Protein AF-A0A061NEP2-F1 (afdb_monomer_lite)

Foldseek 3Di:
DPPVVVVVVVVVVVVVVVVVVVVVVLVVLLVVLVVVLVVLLVVLVVVCVVDVVNVVVVPDSNVSSVVVLCCQFQNNQQVVCCVVVVDSPDNGGPDDPSSVVSVVCVCVVVVVVVVVCVPVVDDDDDVVVCCVVCVVVVVVVVVVVVVCLVVVLVCCVPPVCVVPVDDPVVVVVSVVVVVVVVVVVVPPPPPPDD

Structure (mmCIF, N/CA/C/O backbone):
data_AF-A0A061NEP2-F1
#
_entry.id   AF-A0A061NEP2-F1
#
loop_
_atom_site.group_PDB
_atom_site.id
_atom_site.type_symbol
_atom_site.label_atom_id
_atom_site.label_alt_id
_atom_site.label_comp_id
_atom_site.label_asym_id
_atom_site.label_entity_id
_atom_site.label_seq_id
_atom_site.pdbx_PDB_ins_code
_atom_site.Cartn_x
_atom_site.Cartn_y
_atom_site.Cartn_z
_atom_site.occupancy
_atom_site.B_iso_or_equiv
_atom_site.auth_seq_id
_atom_site.auth_comp_id
_atom_site.auth_asym_id
_atom_site.auth_atom_id
_atom_site.pdbx_PDB_model_num
ATOM 1 N N . MET A 1 1 ? 44.575 34.451 -16.228 1.00 57.12 1 MET A N 1
ATOM 2 C CA . MET A 1 1 ? 43.208 34.580 -15.673 1.00 57.12 1 MET A CA 1
ATOM 3 C C . MET A 1 1 ? 42.067 34.258 -16.657 1.00 57.12 1 MET A C 1
ATOM 5 O O . MET A 1 1 ? 40.918 34.448 -16.288 1.00 57.12 1 MET A O 1
ATOM 9 N N . GLY A 1 2 ? 42.338 33.773 -17.886 1.00 61.75 2 GLY A N 1
ATOM 10 C CA . GLY A 1 2 ? 41.289 33.462 -18.882 1.00 61.75 2 GLY A CA 1
ATOM 11 C C . GLY A 1 2 ? 41.005 31.971 -19.114 1.00 61.75 2 GLY A C 1
ATOM 12 O O . GLY A 1 2 ? 39.898 31.628 -19.501 1.00 61.75 2 GLY A O 1
ATOM 13 N N . LYS A 1 3 ? 41.963 31.073 -18.841 1.00 60.97 3 LYS A N 1
ATOM 14 C CA . LYS A 1 3 ? 41.792 29.630 -19.099 1.00 60.97 3 LYS A CA 1
ATOM 15 C C . LYS A 1 3 ? 40.848 28.942 -18.100 1.00 60.97 3 LYS A C 1
ATOM 17 O O . LYS A 1 3 ? 40.057 28.110 -18.513 1.00 60.97 3 LYS A O 1
ATOM 22 N N . GLU A 1 4 ? 40.856 29.353 -16.830 1.00 67.31 4 GLU A N 1
ATOM 23 C CA . GLU A 1 4 ? 39.932 28.825 -15.808 1.00 67.31 4 GLU A CA 1
ATOM 24 C C . GLU A 1 4 ? 38.479 29.257 -16.028 1.00 67.31 4 GLU A C 1
ATOM 26 O O . GLU A 1 4 ? 37.574 28.469 -15.796 1.00 67.31 4 GLU A O 1
ATOM 31 N N . LYS A 1 5 ? 38.239 30.481 -16.523 1.00 61.16 5 LYS A N 1
ATOM 32 C CA . LYS A 1 5 ? 36.874 30.951 -16.817 1.00 61.16 5 LYS A CA 1
ATOM 33 C C . LYS A 1 5 ? 36.252 30.215 -18.003 1.00 61.16 5 LYS A C 1
ATOM 35 O O . LYS A 1 5 ? 35.067 29.918 -17.968 1.00 61.16 5 LYS A O 1
ATOM 40 N N . VAL A 1 6 ? 37.051 29.908 -19.027 1.00 69.06 6 VAL A N 1
ATOM 41 C CA . VAL A 1 6 ? 36.600 29.108 -20.177 1.00 69.06 6 VAL A CA 1
ATOM 42 C C . VAL A 1 6 ? 36.376 27.656 -19.761 1.00 69.06 6 VAL A C 1
ATOM 44 O O . VAL A 1 6 ? 35.358 27.086 -20.119 1.00 69.06 6 VAL A O 1
ATOM 47 N N . PHE A 1 7 ? 37.266 27.080 -18.949 1.00 69.88 7 PHE A N 1
ATOM 48 C CA . PHE A 1 7 ? 37.089 25.728 -18.417 1.00 69.88 7 PHE A CA 1
ATOM 49 C C . PHE A 1 7 ? 35.839 25.612 -17.534 1.00 69.88 7 PHE A C 1
ATOM 51 O O . PHE A 1 7 ? 35.050 24.700 -17.721 1.00 69.88 7 PHE A O 1
ATOM 58 N N . MET A 1 8 ? 35.600 26.573 -16.637 1.00 64.88 8 MET A N 1
ATOM 59 C CA . MET A 1 8 ? 34.400 26.600 -15.795 1.00 64.88 8 MET A CA 1
ATOM 60 C C . MET A 1 8 ? 33.116 26.776 -16.622 1.00 64.88 8 MET A C 1
ATOM 62 O O . MET A 1 8 ? 32.120 26.135 -16.325 1.00 64.88 8 MET A O 1
ATOM 66 N N . PHE A 1 9 ? 33.141 27.590 -17.684 1.00 67.50 9 PHE A N 1
ATOM 67 C CA . PHE A 1 9 ? 31.991 27.760 -18.579 1.00 67.50 9 PHE A CA 1
ATOM 68 C C . PHE A 1 9 ? 31.700 26.502 -19.412 1.00 67.50 9 PHE A C 1
ATOM 70 O O . PHE A 1 9 ? 30.541 26.138 -19.571 1.00 67.50 9 PHE A O 1
ATOM 77 N N . VAL A 1 10 ? 32.738 25.812 -19.899 1.00 69.50 10 VAL A N 1
ATOM 78 C CA . VAL A 1 10 ? 32.597 24.536 -20.622 1.00 69.50 10 VAL A CA 1
ATOM 79 C C . VAL A 1 10 ? 32.100 23.433 -19.685 1.00 69.50 10 VAL A C 1
ATOM 81 O O . VAL A 1 10 ? 31.157 22.739 -20.036 1.00 69.50 10 VAL A O 1
ATOM 84 N N . VAL A 1 11 ? 32.642 23.336 -18.466 1.00 69.12 11 VAL A N 1
ATOM 85 C CA . VAL A 1 11 ? 32.181 22.366 -17.458 1.00 69.12 11 VAL A CA 1
ATOM 86 C C . VAL A 1 11 ? 30.740 22.648 -17.030 1.00 69.12 11 VAL A C 1
ATOM 88 O O . VAL A 1 11 ? 29.967 21.711 -16.899 1.00 69.12 11 VAL A O 1
ATOM 91 N N . SER A 1 12 ? 30.331 23.910 -16.856 1.00 61.75 12 SER A N 1
ATOM 92 C CA . SER A 1 12 ? 28.924 24.237 -16.572 1.00 61.75 12 SER A CA 1
ATOM 93 C C . SER A 1 12 ? 27.981 23.910 -17.734 1.00 61.75 12 SER A C 1
ATOM 95 O O . SER A 1 12 ? 26.826 23.591 -17.482 1.00 61.75 12 SER A O 1
ATOM 97 N N . HIS A 1 13 ? 28.449 23.973 -18.984 1.00 63.91 13 HIS A N 1
ATOM 98 C CA . HIS A 1 13 ? 27.642 23.616 -20.154 1.00 63.91 13 HIS A CA 1
ATOM 99 C C . HIS A 1 13 ? 27.531 22.095 -20.337 1.00 63.91 13 HIS A C 1
ATOM 101 O O . HIS A 1 13 ? 26.437 21.597 -20.572 1.00 63.91 13 HIS A O 1
ATOM 107 N N . GLU A 1 14 ? 28.628 21.348 -20.165 1.00 62.50 14 GLU A N 1
ATOM 108 C CA . GLU A 1 14 ? 28.605 19.876 -20.189 1.00 62.50 14 GLU A CA 1
ATOM 109 C C . GLU A 1 14 ? 27.816 19.298 -19.002 1.00 62.50 14 GLU A C 1
ATOM 111 O O . GLU A 1 14 ? 27.062 18.347 -19.185 1.00 62.50 14 GLU A O 1
ATOM 116 N N . CYS A 1 15 ? 27.919 19.903 -17.809 1.00 56.72 15 CYS A N 1
ATOM 117 C CA . CYS A 1 15 ? 27.121 19.526 -16.634 1.00 56.72 15 CYS A CA 1
ATOM 118 C C . CYS A 1 15 ? 25.622 19.789 -16.859 1.00 56.72 15 CYS A C 1
ATOM 120 O O . CYS A 1 15 ? 24.792 18.993 -16.434 1.00 56.72 15 CYS A O 1
ATOM 122 N N . GLY A 1 16 ? 25.274 20.879 -17.557 1.00 62.09 16 GLY A N 1
ATOM 123 C CA . GLY A 1 16 ? 23.890 21.197 -17.917 1.00 62.09 16 GLY A CA 1
ATOM 124 C C . GLY A 1 16 ? 23.294 20.224 -18.938 1.00 62.09 16 GLY A C 1
ATOM 125 O O . GLY A 1 16 ? 22.171 19.772 -18.753 1.00 62.09 16 GLY A O 1
ATOM 126 N N . GLU A 1 17 ? 24.046 19.837 -19.973 1.00 67.00 17 GLU A N 1
ATOM 127 C CA . GLU A 1 17 ? 23.580 18.857 -20.969 1.00 67.00 17 GLU A CA 1
ATOM 128 C C . GLU A 1 17 ? 23.451 17.437 -20.389 1.00 67.00 17 GLU A C 1
ATOM 130 O O . GLU A 1 17 ? 22.513 16.720 -20.743 1.00 67.00 17 GLU A O 1
ATOM 135 N N . SER A 1 18 ? 24.343 17.027 -19.474 1.00 64.94 18 SER A N 1
ATOM 136 C CA . SER A 1 18 ? 24.215 15.735 -18.783 1.00 64.94 18 SER A CA 1
ATOM 137 C C . SER A 1 18 ? 23.017 15.697 -17.835 1.00 64.94 18 SER A C 1
ATOM 139 O O . SER A 1 18 ? 22.313 14.692 -17.787 1.00 64.94 18 SER A O 1
ATOM 141 N N . GLU A 1 19 ? 22.762 16.798 -17.123 1.00 69.69 19 GLU A N 1
ATOM 142 C CA . GLU A 1 19 ? 21.604 16.928 -16.239 1.00 69.69 19 GLU A CA 1
ATOM 143 C C . GLU A 1 19 ? 20.293 16.949 -17.042 1.00 69.69 19 GLU A C 1
ATOM 145 O O . GLU A 1 19 ? 19.370 16.203 -16.727 1.00 69.69 19 GLU A O 1
ATOM 150 N N . GLU A 1 20 ? 20.203 17.735 -18.122 1.00 73.25 20 GLU A N 1
ATOM 151 C CA . GLU A 1 20 ? 19.014 17.780 -18.987 1.00 73.25 20 GLU A CA 1
ATOM 152 C C . GLU A 1 20 ? 18.674 16.410 -19.597 1.00 73.25 20 GLU A C 1
ATOM 154 O O . GLU A 1 20 ? 17.498 16.047 -19.661 1.00 73.25 20 GLU A O 1
ATOM 159 N N . GLY A 1 21 ? 19.680 15.624 -19.995 1.00 75.00 21 GLY A N 1
ATOM 160 C CA . GLY A 1 21 ? 19.482 14.258 -20.485 1.00 75.00 21 GLY A CA 1
ATOM 161 C C . GLY A 1 21 ? 18.901 13.316 -19.426 1.00 75.00 21 GLY A C 1
ATOM 162 O O . GLY A 1 21 ? 17.938 12.600 -19.702 1.00 75.00 21 GLY A O 1
ATOM 163 N N . GLU A 1 22 ? 19.433 13.366 -18.203 1.00 78.75 22 GLU A N 1
ATOM 164 C CA . GLU A 1 22 ? 18.969 12.553 -17.071 1.00 78.75 22 GLU A CA 1
ATOM 165 C C . GLU A 1 22 ? 17.534 12.923 -16.651 1.00 78.75 22 GLU A C 1
ATOM 167 O O . GLU A 1 22 ? 16.697 12.045 -16.420 1.00 78.75 22 GLU A O 1
ATOM 172 N N . TYR A 1 23 ? 17.196 14.218 -16.637 1.00 81.50 23 TYR A N 1
ATOM 173 C CA . TYR A 1 23 ? 15.833 14.674 -16.347 1.00 81.50 23 TYR A CA 1
ATOM 174 C C . TYR A 1 23 ? 14.822 14.209 -17.399 1.00 81.50 23 TYR A C 1
ATOM 176 O O . TYR A 1 23 ? 13.705 13.829 -17.044 1.00 81.50 23 TYR A O 1
ATOM 184 N N . MET A 1 24 ? 15.183 14.232 -18.685 1.00 85.06 24 MET A N 1
ATOM 185 C CA . MET A 1 24 ? 14.290 13.780 -19.754 1.00 85.06 24 MET A CA 1
ATOM 186 C C . MET A 1 24 ? 14.007 12.277 -19.658 1.00 85.06 24 MET A C 1
ATOM 188 O O . MET A 1 24 ? 12.845 11.878 -19.757 1.00 85.06 24 MET A O 1
ATOM 192 N N . GLU A 1 25 ? 15.024 11.459 -19.375 1.00 86.88 25 GLU A N 1
ATOM 193 C CA . GLU A 1 25 ? 14.853 10.019 -19.143 1.00 86.88 25 GLU A CA 1
ATOM 194 C C . GLU A 1 25 ? 13.957 9.748 -17.922 1.00 86.88 25 GLU A C 1
ATOM 196 O O . GLU A 1 25 ? 13.008 8.961 -17.996 1.00 86.88 25 GLU A O 1
ATOM 201 N N . ALA A 1 26 ? 14.175 10.466 -16.816 1.00 88.31 26 ALA A N 1
ATOM 202 C CA . ALA A 1 26 ? 13.346 10.343 -15.619 1.00 88.31 26 ALA A CA 1
ATOM 203 C C . ALA A 1 26 ? 11.872 10.698 -15.889 1.00 88.31 26 ALA A C 1
ATOM 205 O O . ALA A 1 26 ? 10.965 9.989 -15.444 1.00 88.31 26 ALA A O 1
ATOM 206 N N . VAL A 1 27 ? 11.604 11.764 -16.651 1.00 92.19 27 VAL A N 1
ATOM 207 C CA . VAL A 1 27 ? 10.235 12.165 -17.020 1.00 92.19 27 VAL A CA 1
ATOM 208 C C . VAL A 1 27 ? 9.552 11.094 -17.873 1.00 92.19 27 VAL A C 1
ATOM 210 O O . VAL A 1 27 ? 8.373 10.798 -17.648 1.00 92.19 27 VAL A O 1
ATOM 213 N N . GLU A 1 28 ? 10.269 10.480 -18.815 1.00 93.94 28 GLU A N 1
ATOM 214 C CA . GLU A 1 28 ? 9.749 9.375 -19.627 1.00 93.94 28 GLU A CA 1
ATOM 215 C C . GLU A 1 28 ? 9.397 8.156 -18.767 1.00 93.94 28 GLU A C 1
ATOM 217 O O . GLU A 1 28 ? 8.292 7.614 -18.891 1.00 93.94 28 GLU A O 1
ATOM 222 N N . ILE A 1 29 ? 10.283 7.767 -17.844 1.00 94.25 29 ILE A N 1
ATOM 223 C CA . ILE A 1 29 ? 10.059 6.654 -16.911 1.00 94.25 29 ILE A CA 1
ATOM 224 C C . ILE A 1 29 ? 8.840 6.927 -16.029 1.00 94.25 29 ILE A C 1
ATOM 226 O O . ILE A 1 29 ? 7.967 6.064 -15.907 1.00 94.25 29 ILE A O 1
ATOM 230 N N . VAL A 1 30 ? 8.732 8.124 -15.446 1.00 95.12 30 VAL A N 1
ATOM 231 C CA . VAL A 1 30 ? 7.591 8.512 -14.601 1.00 95.12 30 VAL A CA 1
ATOM 232 C C . VAL A 1 30 ? 6.292 8.475 -15.403 1.00 95.12 30 VAL A C 1
ATOM 234 O O . VAL A 1 30 ? 5.298 7.896 -14.953 1.00 95.12 30 VAL A O 1
ATOM 237 N N . GLY A 1 31 ? 6.288 9.046 -16.610 1.00 94.44 31 GLY A N 1
ATOM 238 C CA . GLY A 1 31 ? 5.134 9.025 -17.504 1.00 94.44 31 GLY A CA 1
ATOM 239 C C . GLY A 1 31 ? 4.695 7.598 -17.830 1.00 94.44 31 GLY A C 1
ATOM 240 O O . GLY A 1 31 ? 3.515 7.258 -17.698 1.00 94.44 31 GLY A O 1
ATOM 241 N N . PHE A 1 32 ? 5.645 6.732 -18.180 1.00 95.38 32 PHE A N 1
ATOM 242 C CA . PHE A 1 32 ? 5.380 5.327 -18.466 1.00 95.38 32 PHE A CA 1
ATOM 243 C C . PHE A 1 32 ? 4.857 4.572 -17.235 1.00 95.38 32 PHE A C 1
ATOM 245 O O . PHE A 1 32 ? 3.835 3.884 -17.317 1.00 95.38 32 PHE A O 1
ATOM 252 N N . ALA A 1 33 ? 5.479 4.755 -16.068 1.00 95.31 33 ALA A N 1
ATOM 253 C CA . ALA A 1 33 ? 5.063 4.143 -14.809 1.00 95.31 33 ALA A CA 1
ATOM 254 C C . ALA A 1 33 ? 3.616 4.515 -14.434 1.00 95.31 33 ALA A C 1
ATOM 256 O O . ALA A 1 33 ? 2.846 3.652 -13.994 1.00 95.31 33 ALA A O 1
ATOM 257 N N . LEU A 1 34 ? 3.215 5.774 -14.652 1.00 95.31 34 LEU A N 1
ATOM 258 C CA . LEU A 1 34 ? 1.850 6.258 -14.417 1.00 95.31 34 LEU A CA 1
ATOM 259 C C . LEU A 1 34 ? 0.831 5.671 -15.402 1.00 95.31 34 LEU A C 1
ATOM 261 O O . LEU A 1 34 ? -0.298 5.343 -15.017 1.00 95.31 34 LEU A O 1
ATOM 265 N N . VAL A 1 35 ? 1.207 5.497 -16.668 1.00 95.88 35 VAL A N 1
ATOM 266 C CA . VAL A 1 35 ? 0.352 4.831 -17.661 1.00 95.88 35 VAL A CA 1
ATOM 267 C C . VAL A 1 35 ? 0.132 3.371 -17.274 1.00 95.88 35 VAL A C 1
ATOM 269 O O . VAL A 1 35 ? -1.008 2.900 -17.264 1.00 95.88 35 VAL A O 1
ATOM 272 N N . VAL A 1 36 ? 1.191 2.660 -16.885 1.00 94.75 36 VAL A N 1
ATOM 273 C CA . VAL A 1 36 ? 1.091 1.242 -16.524 1.00 94.75 36 VAL A CA 1
ATOM 274 C C . VAL A 1 36 ? 0.238 1.039 -15.272 1.00 94.75 36 VAL A C 1
ATOM 276 O O . VAL A 1 36 ? -0.681 0.217 -15.304 1.00 94.75 36 VAL A O 1
ATOM 279 N N . ILE A 1 37 ? 0.449 1.809 -14.196 1.00 93.50 37 ILE A N 1
ATOM 280 C CA . ILE A 1 37 ? -0.392 1.684 -12.992 1.00 93.50 37 ILE A CA 1
ATOM 281 C C . ILE A 1 37 ? -1.861 2.025 -13.293 1.00 93.50 37 ILE A C 1
ATOM 283 O O . ILE A 1 37 ? -2.767 1.367 -12.779 1.00 93.50 37 ILE A O 1
ATOM 287 N N . SER A 1 38 ? -2.120 2.975 -14.199 1.00 94.38 38 SER A N 1
ATOM 288 C CA . SER A 1 38 ? -3.475 3.299 -14.660 1.00 94.38 38 SER A CA 1
ATOM 289 C C . SER A 1 38 ? -4.132 2.122 -15.387 1.00 94.38 38 SER A C 1
ATOM 291 O O . SER A 1 38 ? -5.285 1.791 -15.103 1.00 94.38 38 SER A O 1
ATOM 293 N N . ILE A 1 39 ? -3.402 1.436 -16.272 1.00 95.12 39 ILE A N 1
ATOM 294 C CA . ILE A 1 39 ? -3.880 0.222 -16.955 1.00 95.12 39 ILE A CA 1
ATOM 295 C C . ILE A 1 39 ? -4.189 -0.878 -15.934 1.00 95.12 39 ILE A C 1
ATOM 297 O O . ILE A 1 39 ? -5.269 -1.472 -15.979 1.00 95.12 39 ILE A O 1
ATOM 301 N N . VAL A 1 40 ? -3.296 -1.114 -14.969 1.00 93.62 40 VAL A N 1
ATOM 302 C CA . VAL A 1 40 ? -3.496 -2.114 -13.908 1.00 93.62 40 VAL A CA 1
ATOM 303 C C . VAL A 1 40 ? -4.749 -1.805 -13.079 1.00 93.62 40 VAL A C 1
ATOM 305 O O . VAL A 1 40 ? -5.551 -2.700 -12.799 1.00 93.62 40 VAL A O 1
ATOM 308 N N . LEU A 1 41 ? -4.985 -0.538 -12.732 1.00 92.88 41 LEU A N 1
ATOM 309 C CA . LEU A 1 41 ? -6.189 -0.116 -12.010 1.00 92.88 41 LEU A CA 1
ATOM 310 C C . LEU A 1 41 ? -7.465 -0.269 -12.848 1.00 92.88 41 LEU A C 1
ATOM 312 O O . LEU A 1 41 ? -8.505 -0.663 -12.311 1.00 92.88 41 LEU A O 1
ATOM 316 N N . ILE A 1 42 ? -7.405 0.001 -14.156 1.00 94.62 42 ILE A N 1
ATOM 317 C CA . ILE A 1 42 ? -8.524 -0.229 -15.081 1.00 94.62 42 ILE A CA 1
ATOM 318 C C . ILE A 1 42 ? -8.862 -1.721 -15.139 1.00 94.62 42 ILE A C 1
ATOM 320 O O . ILE A 1 42 ? -10.038 -2.078 -15.029 1.00 94.62 42 ILE A O 1
ATOM 324 N N . ILE A 1 43 ? -7.856 -2.594 -15.230 1.00 93.00 43 ILE A N 1
ATOM 325 C CA . ILE A 1 43 ? -8.031 -4.051 -15.176 1.00 93.00 43 ILE A CA 1
ATOM 326 C C . ILE A 1 43 ? -8.670 -4.456 -13.841 1.00 93.00 43 ILE A C 1
ATOM 328 O O . ILE A 1 43 ? -9.686 -5.155 -13.831 1.00 93.00 43 ILE A O 1
ATOM 332 N N . GLY A 1 44 ? -8.159 -3.952 -12.714 1.00 90.81 44 GLY A N 1
ATOM 333 C CA . GLY A 1 44 ? -8.722 -4.216 -11.387 1.00 90.81 44 GLY A CA 1
ATOM 334 C C . GLY A 1 44 ? -10.184 -3.772 -11.260 1.00 90.81 44 GLY A C 1
ATOM 335 O O . GLY A 1 44 ? -11.025 -4.505 -10.731 1.00 90.81 44 GLY A O 1
ATOM 336 N N . LYS A 1 45 ? -10.533 -2.605 -11.814 1.00 90.94 45 LYS A N 1
ATOM 337 C CA . LYS A 1 45 ? -11.919 -2.119 -11.899 1.00 90.94 45 LYS A CA 1
ATO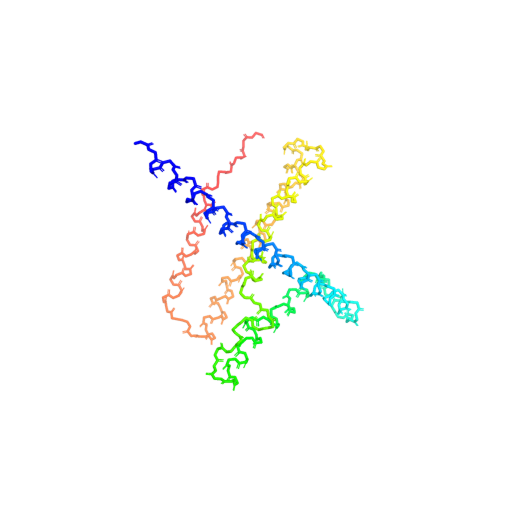M 338 C C . LYS A 1 45 ? -12.781 -3.027 -12.775 1.00 90.94 45 LYS A C 1
ATOM 340 O O . LYS A 1 45 ? -13.905 -3.337 -12.389 1.00 90.94 45 LYS A O 1
ATOM 345 N N . TRP A 1 46 ? -12.285 -3.464 -13.929 1.00 92.25 46 TRP A N 1
ATOM 346 C CA . TRP A 1 46 ? -13.032 -4.329 -14.841 1.00 92.25 46 TRP A CA 1
ATOM 347 C C . TRP A 1 46 ? -13.331 -5.697 -14.218 1.00 92.25 46 TRP A C 1
ATOM 349 O O . TRP A 1 46 ? -14.469 -6.168 -14.261 1.00 92.25 46 TRP A O 1
ATOM 359 N N . ILE A 1 47 ? -12.351 -6.287 -13.535 1.00 89.00 47 ILE A N 1
ATOM 360 C CA . ILE A 1 47 ? -12.497 -7.562 -12.822 1.00 89.00 47 ILE A CA 1
ATOM 361 C C . ILE A 1 47 ? -13.487 -7.432 -11.666 1.00 89.00 47 ILE A C 1
ATOM 363 O O . ILE A 1 47 ? -14.371 -8.278 -11.516 1.00 89.00 47 ILE A O 1
ATOM 367 N N . ARG A 1 48 ? -13.423 -6.329 -10.908 1.00 87.00 48 ARG A N 1
ATOM 368 C CA . ARG A 1 48 ? -14.420 -6.011 -9.875 1.00 87.00 48 ARG A CA 1
ATOM 369 C C . ARG A 1 48 ? -15.842 -6.003 -10.439 1.00 87.00 48 ARG A C 1
ATOM 371 O O . ARG A 1 48 ? -16.756 -6.469 -9.768 1.00 87.00 48 ARG A O 1
ATOM 378 N N . LEU A 1 49 ? -16.053 -5.492 -11.653 1.00 86.31 49 LEU A N 1
ATOM 379 C CA . LEU A 1 49 ? -17.378 -5.457 -12.287 1.00 86.31 49 LEU A CA 1
ATOM 380 C C . LEU A 1 49 ? -17.854 -6.840 -12.752 1.00 86.31 49 LEU A C 1
ATOM 382 O O . LEU A 1 49 ? -19.057 -7.090 -12.767 1.00 86.31 49 LEU A O 1
ATOM 386 N N . LYS A 1 50 ? -16.933 -7.736 -13.118 1.00 87.94 50 LYS A N 1
ATOM 387 C CA . LYS A 1 50 ? -17.254 -9.071 -13.642 1.00 87.94 50 LYS A CA 1
ATOM 388 C C . LYS A 1 50 ? -17.460 -10.127 -12.560 1.00 87.94 50 LYS A C 1
ATOM 390 O O . LYS A 1 50 ? -18.264 -11.031 -12.767 1.00 87.94 50 LYS A O 1
ATOM 395 N N . VAL A 1 51 ? -16.760 -10.036 -11.429 1.00 87.56 51 VAL A N 1
ATOM 396 C CA . VAL A 1 51 ? -16.803 -11.075 -10.391 1.00 87.56 51 VAL A CA 1
ATOM 397 C C . VAL A 1 51 ? -17.693 -10.636 -9.216 1.00 87.56 51 VAL A C 1
ATOM 399 O O . VAL A 1 51 ? -17.271 -9.809 -8.404 1.00 87.56 51 VAL A O 1
ATOM 402 N N . PRO A 1 52 ? -18.906 -11.203 -9.052 1.00 79.56 52 PRO A N 1
ATOM 403 C CA . PRO A 1 52 ? -19.848 -10.779 -8.011 1.00 79.56 52 PRO A CA 1
ATOM 404 C C . PRO A 1 52 ? -19.354 -11.077 -6.585 1.00 79.56 52 PRO A C 1
ATOM 406 O O . PRO A 1 52 ? -19.772 -10.418 -5.637 1.00 79.56 52 PRO A O 1
ATOM 409 N N . VAL A 1 53 ? -18.430 -12.029 -6.416 1.00 84.81 53 VAL A N 1
ATOM 410 C CA . VAL A 1 53 ? -17.792 -12.325 -5.120 1.00 84.81 53 VAL A CA 1
ATOM 411 C C . VAL A 1 53 ? -16.955 -11.139 -4.630 1.00 84.81 53 VAL A C 1
ATOM 413 O O . VAL A 1 53 ? -17.059 -10.759 -3.467 1.00 84.81 53 VAL A O 1
ATOM 416 N N . LEU A 1 54 ? -16.191 -10.496 -5.522 1.00 79.50 54 LEU A N 1
ATOM 417 C CA . LEU A 1 54 ? -15.354 -9.338 -5.178 1.00 79.50 54 LEU A CA 1
ATOM 418 C C . LEU A 1 54 ? -16.209 -8.124 -4.786 1.00 79.50 54 LEU A C 1
ATOM 420 O O . LEU A 1 54 ? -15.807 -7.331 -3.937 1.00 79.50 54 LEU A O 1
ATOM 424 N N . GLN A 1 55 ? -17.407 -8.003 -5.365 1.00 76.50 55 GLN A N 1
ATOM 425 C CA . GLN A 1 55 ? -18.375 -6.963 -5.007 1.00 76.50 55 GLN A CA 1
ATOM 426 C C . GLN A 1 55 ? -18.985 -7.204 -3.624 1.00 76.50 55 GLN A C 1
ATOM 428 O O . GLN A 1 55 ? -19.138 -6.260 -2.854 1.00 76.50 55 GLN A O 1
ATOM 433 N N . ARG A 1 56 ? -19.288 -8.465 -3.285 1.00 84.75 56 ARG A N 1
ATOM 434 C CA . ARG A 1 56 ? -19.814 -8.851 -1.965 1.00 84.75 56 ARG A CA 1
ATOM 435 C C . ARG A 1 56 ? -18.786 -8.700 -0.845 1.00 84.75 56 ARG A C 1
ATOM 437 O O . ARG A 1 56 ? -19.172 -8.430 0.284 1.00 84.75 56 ARG A O 1
ATOM 444 N N . LEU A 1 57 ? -17.499 -8.841 -1.160 1.00 84.81 57 LEU A N 1
ATOM 445 C CA . LEU A 1 57 ? -16.394 -8.676 -0.211 1.00 84.81 57 LEU A CA 1
ATOM 446 C C . LEU A 1 57 ? -16.001 -7.197 0.012 1.00 84.81 57 LEU A C 1
ATOM 448 O O . LEU A 1 57 ? -15.023 -6.924 0.697 1.00 84.81 57 LEU A O 1
ATOM 452 N N . PHE A 1 58 ? -16.744 -6.238 -0.564 1.00 81.94 58 PHE A N 1
ATOM 453 C CA . PHE A 1 58 ? -16.474 -4.792 -0.493 1.00 81.94 58 PHE A CA 1
ATOM 454 C C . PHE A 1 58 ? -15.035 -4.396 -0.874 1.00 81.94 58 PHE A C 1
ATOM 456 O O . PHE A 1 58 ? -14.545 -3.347 -0.457 1.00 81.94 58 PHE A O 1
ATOM 463 N N . LEU A 1 59 ? -14.358 -5.197 -1.709 1.00 88.25 59 LEU A N 1
ATOM 464 C CA . LEU A 1 59 ? -12.989 -4.896 -2.111 1.00 88.25 59 LEU A CA 1
ATOM 465 C C . LEU A 1 59 ? -12.964 -3.662 -3.038 1.00 88.25 59 LEU A C 1
ATOM 467 O O . LEU A 1 59 ? -13.630 -3.660 -4.086 1.00 88.25 59 LEU A O 1
ATOM 471 N N . PRO A 1 60 ? -12.201 -2.606 -2.692 1.00 87.19 60 PRO A N 1
ATOM 472 C CA . PRO A 1 60 ? -11.978 -1.476 -3.580 1.00 87.19 60 PRO A CA 1
ATOM 473 C C . PRO A 1 60 ? -11.140 -1.913 -4.789 1.00 87.19 60 PRO A C 1
ATOM 475 O O . PRO A 1 60 ? -10.297 -2.808 -4.706 1.00 87.19 60 PRO A O 1
ATOM 478 N N . SER A 1 61 ? -11.346 -1.256 -5.933 1.00 88.00 61 SER A N 1
ATOM 479 C CA . SER A 1 61 ? -10.618 -1.573 -7.171 1.00 88.00 61 SER A CA 1
ATOM 480 C C . SER A 1 61 ? -9.107 -1.362 -7.058 1.00 88.00 61 SER A C 1
ATOM 482 O O . SER A 1 61 ? -8.366 -2.031 -7.770 1.00 88.00 61 SER A O 1
ATOM 484 N N . SER A 1 62 ? -8.652 -0.483 -6.158 1.00 90.06 62 SER A N 1
ATOM 485 C CA . SER A 1 62 ? -7.228 -0.261 -5.879 1.00 90.06 62 SER A CA 1
ATOM 486 C C . SER A 1 62 ? -6.550 -1.489 -5.272 1.00 90.06 62 SER A C 1
ATOM 488 O O . SER A 1 62 ? -5.469 -1.853 -5.717 1.00 90.06 62 SER A O 1
ATOM 490 N N . ILE A 1 63 ? -7.200 -2.173 -4.323 1.00 91.38 63 ILE A N 1
ATOM 491 C CA . ILE A 1 63 ? -6.667 -3.404 -3.716 1.00 91.38 63 ILE A CA 1
ATOM 492 C C . ILE A 1 63 ? -6.603 -4.523 -4.757 1.00 91.38 63 ILE A C 1
ATOM 494 O O . ILE A 1 63 ? -5.603 -5.228 -4.848 1.00 91.38 63 ILE A O 1
ATOM 498 N N . ILE A 1 64 ? -7.645 -4.655 -5.581 1.00 91.38 64 ILE A N 1
ATOM 499 C CA . ILE A 1 64 ? -7.680 -5.656 -6.654 1.00 91.38 64 ILE A CA 1
ATOM 500 C C . ILE A 1 64 ? -6.564 -5.377 -7.671 1.00 91.38 64 ILE A C 1
ATOM 502 O O . ILE A 1 64 ? -5.824 -6.287 -8.025 1.00 91.38 64 ILE A O 1
ATOM 506 N N . GLY A 1 65 ? -6.405 -4.124 -8.110 1.00 91.81 65 GLY A N 1
ATOM 507 C CA . GLY A 1 65 ? -5.322 -3.724 -9.011 1.00 91.81 65 GLY A CA 1
ATOM 508 C C . GLY A 1 65 ? -3.935 -3.985 -8.417 1.00 91.81 65 GLY A C 1
ATOM 509 O O . GLY A 1 65 ? -3.097 -4.583 -9.082 1.00 91.81 65 GLY A O 1
ATOM 510 N N . GLY A 1 66 ? -3.716 -3.627 -7.148 1.00 91.62 66 GLY A N 1
ATOM 511 C CA . GLY A 1 66 ? -2.462 -3.900 -6.440 1.00 91.62 66 GLY A CA 1
ATOM 512 C C . GLY A 1 66 ? -2.147 -5.394 -6.342 1.00 91.62 66 GLY A C 1
ATOM 513 O O . GLY A 1 66 ? -1.010 -5.800 -6.555 1.00 91.62 66 GLY A O 1
ATOM 514 N N . PHE A 1 67 ? -3.158 -6.236 -6.121 1.00 92.12 67 PHE A N 1
ATOM 515 C CA . PHE A 1 67 ? -2.986 -7.687 -6.158 1.00 92.12 67 PHE A CA 1
ATOM 516 C C . PHE A 1 67 ? -2.517 -8.181 -7.535 1.00 92.12 67 PHE A C 1
ATOM 518 O O . PHE A 1 67 ? -1.618 -9.015 -7.609 1.00 92.12 67 PHE A O 1
ATOM 525 N N . PHE A 1 68 ? -3.064 -7.644 -8.630 1.00 90.62 68 PHE A N 1
ATOM 526 C CA . PHE A 1 68 ? -2.581 -7.968 -9.975 1.00 90.62 68 PHE A CA 1
ATOM 527 C C . PHE A 1 68 ? -1.165 -7.446 -10.231 1.00 90.62 68 PHE A C 1
ATOM 529 O O . PHE A 1 68 ? -0.364 -8.170 -10.812 1.00 90.62 68 PHE A O 1
ATOM 536 N N . ALA A 1 69 ? -0.825 -6.243 -9.761 1.00 90.75 69 ALA A N 1
ATOM 537 C CA . ALA A 1 69 ? 0.543 -5.733 -9.841 1.00 90.75 69 ALA A CA 1
ATOM 538 C C . ALA A 1 69 ? 1.540 -6.663 -9.127 1.00 90.75 69 ALA A C 1
ATOM 540 O O . ALA A 1 69 ? 2.608 -6.937 -9.658 1.00 90.75 69 ALA A O 1
ATOM 541 N N . LEU A 1 70 ? 1.180 -7.205 -7.959 1.00 90.00 70 LEU A N 1
ATOM 542 C CA . LEU A 1 70 ? 2.006 -8.189 -7.250 1.00 90.00 70 LEU A CA 1
ATOM 543 C C . LEU A 1 70 ? 2.083 -9.525 -7.994 1.00 90.00 70 LEU A C 1
ATOM 545 O O . LEU A 1 70 ? 3.159 -10.112 -8.091 1.00 90.00 70 LEU A O 1
ATOM 549 N N . LEU A 1 71 ? 0.958 -9.992 -8.546 1.00 90.00 71 LEU A N 1
ATOM 550 C CA . LEU A 1 71 ? 0.899 -11.241 -9.302 1.00 90.00 71 LEU A CA 1
ATOM 551 C C . LEU A 1 71 ? 1.806 -11.197 -10.535 1.00 90.00 71 LEU A C 1
ATOM 553 O O . LEU A 1 71 ? 2.466 -12.184 -10.834 1.00 90.00 71 LEU A O 1
ATOM 557 N N . PHE A 1 72 ? 1.842 -10.064 -11.233 1.00 89.00 72 PHE A N 1
ATOM 558 C CA . PHE A 1 72 ? 2.669 -9.867 -12.424 1.00 89.00 72 PHE A CA 1
ATOM 559 C C . PHE A 1 72 ? 4.072 -9.311 -12.131 1.00 89.00 72 PHE A C 1
ATOM 561 O O . PHE A 1 72 ? 4.886 -9.202 -13.047 1.00 89.00 72 PHE A O 1
ATOM 568 N N . GLY A 1 73 ? 4.342 -8.967 -10.875 1.00 87.75 73 GLY A N 1
ATOM 569 C CA . GLY A 1 73 ? 5.580 -8.355 -10.416 1.00 87.75 73 GLY A CA 1
ATOM 570 C C . GLY A 1 73 ? 6.654 -9.350 -9.961 1.00 87.75 73 GLY A C 1
ATOM 571 O O . GLY A 1 73 ? 6.556 -10.552 -10.243 1.00 87.75 73 GLY A O 1
ATOM 572 N N . PRO A 1 74 ? 7.668 -8.867 -9.215 1.00 84.12 74 PRO A N 1
ATOM 573 C CA . PRO A 1 74 ? 8.803 -9.669 -8.771 1.00 84.12 74 PRO A CA 1
ATOM 574 C C . PRO A 1 74 ? 8.374 -10.814 -7.855 1.00 84.12 74 PRO A C 1
ATOM 576 O O . PRO A 1 74 ? 8.895 -11.923 -7.950 1.00 84.12 74 PRO A O 1
ATOM 579 N N . GLU A 1 75 ? 7.388 -10.566 -6.991 1.00 85.88 75 GLU A N 1
ATOM 580 C CA . GLU A 1 75 ? 7.060 -11.475 -5.893 1.00 85.88 75 GLU A CA 1
ATOM 581 C C . GLU A 1 75 ? 6.451 -12.802 -6.335 1.00 85.88 75 GLU A C 1
ATOM 583 O O . GLU A 1 75 ? 6.654 -13.814 -5.667 1.00 85.88 75 GLU A O 1
ATOM 588 N N . VAL A 1 76 ? 5.721 -12.821 -7.453 1.00 87.81 76 VAL A N 1
ATOM 589 C CA . VAL A 1 76 ? 5.101 -14.051 -7.957 1.00 87.81 76 VAL A CA 1
ATOM 590 C C . VAL A 1 76 ? 5.684 -14.428 -9.306 1.00 87.81 76 VAL A C 1
ATOM 592 O O . VAL A 1 76 ? 6.374 -15.440 -9.414 1.00 87.81 76 VAL A O 1
ATOM 595 N N . LEU A 1 77 ? 5.435 -13.621 -10.336 1.00 83.62 77 LEU A N 1
ATOM 596 C CA . LEU A 1 77 ? 5.849 -13.946 -11.696 1.00 83.62 77 LEU A CA 1
ATOM 597 C C . LEU A 1 77 ? 7.374 -13.917 -11.850 1.00 83.62 77 LEU A C 1
ATOM 599 O O . LEU A 1 77 ? 7.921 -14.846 -12.439 1.00 83.62 77 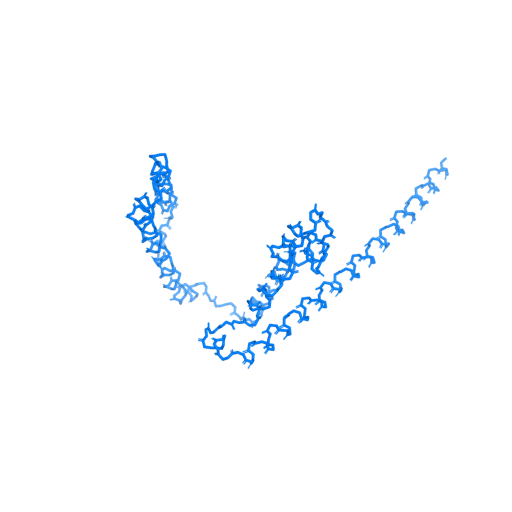LEU A O 1
ATOM 603 N N . GLY A 1 78 ? 8.060 -12.941 -11.246 1.00 82.50 78 GLY A N 1
ATOM 604 C CA . GLY A 1 78 ? 9.527 -12.902 -11.204 1.00 82.50 78 GLY A CA 1
ATOM 605 C C . GLY A 1 78 ? 10.120 -14.166 -10.573 1.00 82.50 78 GLY A C 1
ATOM 606 O O . GLY A 1 78 ? 10.921 -14.859 -11.198 1.00 82.50 78 GLY A O 1
ATOM 607 N N . ARG A 1 79 ? 9.643 -14.557 -9.381 1.00 84.69 79 ARG A N 1
ATOM 608 C CA . ARG A 1 79 ? 10.084 -15.798 -8.711 1.00 84.69 79 ARG A CA 1
ATOM 609 C C . ARG A 1 79 ? 9.815 -17.060 -9.533 1.00 84.69 79 ARG A C 1
ATOM 611 O O . ARG A 1 79 ? 10.670 -17.942 -9.575 1.00 84.69 79 ARG A O 1
ATOM 618 N N . ILE A 1 80 ? 8.652 -17.164 -10.181 1.00 84.38 80 ILE A N 1
ATOM 619 C CA . ILE A 1 80 ? 8.304 -18.323 -11.019 1.00 84.38 80 ILE A CA 1
ATOM 620 C C . ILE A 1 80 ? 9.228 -18.403 -12.239 1.00 84.38 80 ILE A C 1
ATOM 622 O O . ILE A 1 80 ? 9.740 -19.481 -12.537 1.00 84.38 80 ILE A O 1
ATOM 626 N N . ILE A 1 81 ? 9.478 -17.287 -12.929 1.00 81.38 81 ILE A N 1
ATOM 627 C CA . ILE A 1 81 ? 10.363 -17.264 -14.102 1.00 81.38 81 ILE A CA 1
ATOM 628 C C . ILE A 1 81 ? 11.786 -17.650 -13.712 1.00 81.38 81 ILE A C 1
ATOM 630 O O . ILE A 1 81 ? 12.383 -18.492 -14.388 1.00 81.38 81 ILE A O 1
ATOM 634 N N . THR A 1 82 ? 12.308 -17.101 -12.615 1.00 81.44 82 THR A N 1
ATOM 635 C CA . THR A 1 82 ? 13.641 -17.450 -12.110 1.00 81.44 82 THR A CA 1
ATOM 636 C C . THR A 1 82 ? 13.719 -18.930 -11.733 1.00 81.44 82 THR A C 1
ATOM 638 O O . THR A 1 82 ? 14.688 -19.601 -12.083 1.00 81.44 82 THR A O 1
ATOM 641 N N . ALA A 1 83 ? 12.673 -19.482 -11.107 1.00 81.00 83 ALA A N 1
ATOM 642 C CA . ALA A 1 83 ? 12.615 -20.897 -10.743 1.00 81.00 83 ALA A CA 1
ATOM 643 C C . ALA A 1 83 ? 12.565 -21.845 -11.957 1.00 81.00 83 ALA A C 1
ATOM 645 O O . ALA A 1 83 ? 13.127 -22.935 -11.899 1.00 81.00 83 ALA A O 1
ATOM 646 N N . VAL A 1 84 ? 11.904 -21.450 -13.051 1.00 81.94 84 VAL A N 1
ATOM 647 C CA . VAL A 1 84 ? 11.765 -22.277 -14.266 1.00 81.94 84 VAL A CA 1
ATOM 648 C C . VAL A 1 84 ? 12.964 -22.127 -15.208 1.00 81.94 84 VAL A C 1
ATOM 650 O O . VAL A 1 84 ? 13.386 -23.101 -15.826 1.00 81.94 84 VAL A O 1
ATOM 653 N N . THR A 1 85 ? 13.517 -20.920 -15.327 1.00 77.50 85 THR A N 1
ATOM 654 C CA . THR A 1 85 ? 14.564 -20.585 -16.311 1.00 77.50 85 THR A CA 1
ATOM 655 C C . THR A 1 85 ? 15.976 -20.749 -15.739 1.00 77.50 85 THR A C 1
ATOM 657 O O . THR A 1 85 ? 16.943 -20.817 -16.496 1.00 77.50 85 THR A O 1
ATOM 660 N N . GLY A 1 86 ? 16.118 -20.802 -14.409 1.00 71.50 86 GLY A N 1
ATOM 661 C CA . GLY A 1 86 ? 17.407 -20.928 -13.718 1.00 71.50 86 GLY A CA 1
ATOM 662 C C . GLY A 1 86 ? 18.315 -19.696 -13.829 1.00 71.50 86 GLY A C 1
ATOM 663 O O . GLY A 1 86 ? 19.454 -19.747 -13.382 1.00 71.50 86 GLY A O 1
ATOM 664 N N . ASN A 1 87 ? 17.822 -18.604 -14.419 1.00 68.62 87 ASN A N 1
ATOM 665 C CA . ASN A 1 87 ? 18.534 -17.346 -14.630 1.00 68.62 87 ASN A CA 1
ATOM 666 C C . ASN A 1 87 ? 17.625 -16.173 -14.238 1.00 68.62 87 ASN A C 1
ATOM 668 O O . ASN A 1 87 ? 16.415 -16.226 -14.475 1.00 68.62 87 ASN A O 1
ATOM 672 N N . GLU A 1 88 ? 18.207 -15.096 -13.707 1.00 70.25 88 GLU A N 1
ATOM 673 C CA . GLU A 1 88 ? 17.507 -13.847 -13.360 1.00 70.25 88 GLU A CA 1
ATOM 674 C C . GLU A 1 88 ? 17.209 -12.997 -14.606 1.00 70.25 88 GLU A C 1
ATOM 676 O O . GLU A 1 88 ? 17.601 -11.842 -14.719 1.00 70.25 88 GLU A O 1
ATOM 681 N N . VAL A 1 89 ? 16.531 -13.582 -15.593 1.00 67.31 89 VAL A N 1
ATOM 682 C CA . VAL A 1 89 ? 16.224 -12.894 -16.859 1.00 67.31 89 VAL A CA 1
ATOM 683 C C . VAL A 1 89 ? 15.160 -11.807 -16.657 1.00 67.31 89 VAL A C 1
ATOM 685 O O . VAL A 1 89 ? 15.100 -10.850 -17.422 1.00 67.31 89 VAL A O 1
ATOM 688 N N . MET A 1 90 ? 14.306 -11.949 -15.636 1.00 74.56 90 MET A N 1
ATOM 689 C CA . MET A 1 90 ? 13.161 -11.065 -15.407 1.00 74.56 90 MET A CA 1
ATOM 690 C C . MET A 1 90 ? 12.821 -10.941 -13.906 1.00 74.56 90 MET A C 1
ATOM 692 O O . MET A 1 90 ? 11.762 -11.403 -13.470 1.00 74.56 90 MET A O 1
ATOM 696 N N . PRO A 1 91 ? 13.711 -10.344 -13.088 1.00 73.81 91 PRO A N 1
ATOM 697 C CA . PRO A 1 91 ? 13.538 -10.290 -11.635 1.00 73.81 91 PRO A CA 1
ATOM 698 C C . PRO A 1 91 ? 12.297 -9.492 -11.213 1.00 73.81 91 PRO A C 1
ATOM 700 O O . PRO A 1 91 ? 11.650 -9.863 -10.241 1.00 73.81 91 PRO A O 1
ATOM 703 N N . TYR A 1 92 ? 11.906 -8.472 -11.983 1.00 79.19 92 TYR A N 1
ATOM 704 C CA . TYR A 1 92 ? 10.756 -7.598 -11.711 1.00 79.19 92 TYR A CA 1
ATOM 705 C C . TYR A 1 92 ? 9.450 -8.026 -12.409 1.00 79.19 92 TYR A C 1
ATOM 707 O O . TYR A 1 92 ? 8.459 -7.290 -12.411 1.00 79.19 92 TYR A O 1
ATOM 715 N N . GLY A 1 93 ? 9.410 -9.245 -12.960 1.00 84.44 93 GLY A N 1
ATO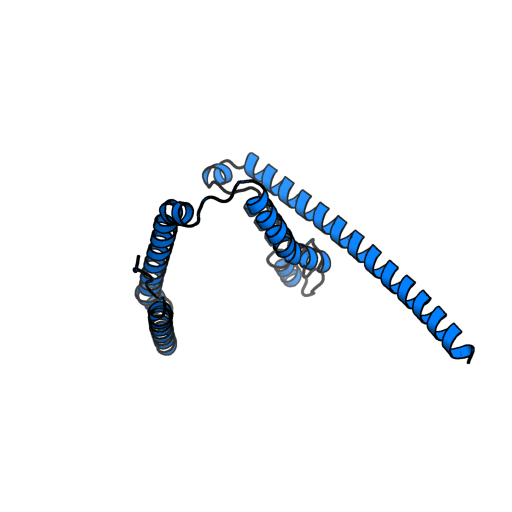M 716 C CA . GLY A 1 93 ? 8.265 -9.732 -13.728 1.00 84.44 93 GLY A CA 1
ATOM 717 C C . GLY A 1 93 ? 8.044 -8.900 -14.995 1.00 84.44 93 GLY A C 1
ATOM 718 O O . GLY A 1 93 ? 8.995 -8.516 -15.665 1.00 84.44 93 GLY A O 1
ATOM 719 N N . ILE A 1 94 ? 6.791 -8.591 -15.334 1.00 85.94 94 ILE A N 1
ATOM 720 C CA . ILE A 1 94 ? 6.488 -7.815 -16.556 1.00 85.94 94 ILE A CA 1
ATOM 721 C C . ILE A 1 94 ? 6.828 -6.318 -16.438 1.00 85.94 94 ILE A C 1
ATOM 723 O O . ILE A 1 94 ? 6.630 -5.572 -17.397 1.00 85.94 94 ILE A O 1
ATOM 727 N N . PHE A 1 95 ? 7.268 -5.871 -15.261 1.00 89.81 95 PHE A N 1
ATOM 728 C CA . PHE A 1 95 ? 7.591 -4.480 -14.956 1.00 89.81 95 PHE A CA 1
ATOM 729 C C . PHE A 1 95 ? 9.106 -4.290 -14.814 1.00 89.81 95 PHE A C 1
ATOM 731 O O . PHE A 1 95 ? 9.863 -5.260 -14.775 1.00 89.81 95 PHE A O 1
ATOM 738 N N . THR A 1 96 ? 9.551 -3.037 -14.729 1.00 90.19 96 THR A N 1
ATOM 739 C CA . THR A 1 96 ? 10.969 -2.681 -14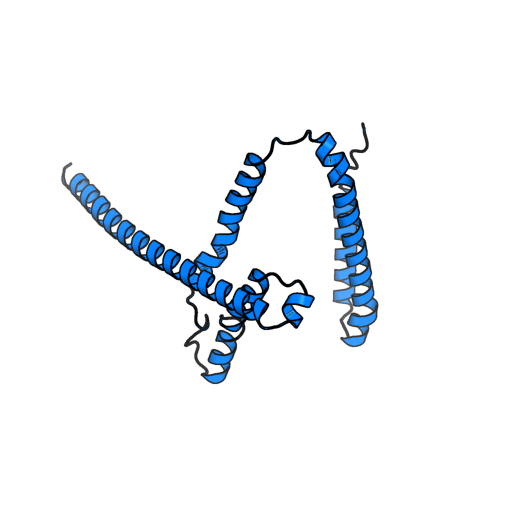.584 1.00 90.19 96 THR A CA 1
ATOM 740 C C . THR A 1 96 ? 11.266 -2.103 -13.201 1.00 90.19 96 THR A C 1
ATOM 742 O O . THR A 1 96 ? 10.370 -1.615 -12.512 1.00 90.19 96 THR A O 1
ATOM 745 N N . GLU A 1 97 ? 12.535 -2.148 -12.796 1.00 90.19 97 GLU A N 1
ATOM 746 C CA . GLU A 1 97 ? 13.015 -1.576 -11.531 1.00 90.19 97 GLU A CA 1
ATOM 747 C C . GLU A 1 97 ? 12.694 -0.078 -11.385 1.00 90.19 97 GLU A C 1
ATOM 749 O O . GLU A 1 97 ? 12.049 0.273 -10.393 1.00 90.19 97 GLU A O 1
ATOM 754 N N . PRO A 1 98 ? 12.960 0.791 -12.387 1.00 90.62 98 PRO A N 1
ATOM 755 C CA . PRO A 1 98 ? 12.669 2.221 -12.252 1.00 90.62 98 PRO A CA 1
ATOM 756 C C . PRO A 1 98 ? 11.172 2.515 -12.082 1.00 90.62 98 PRO A C 1
ATOM 758 O O . PRO A 1 98 ? 10.782 3.478 -11.427 1.00 90.62 98 PRO A O 1
ATOM 761 N N . MET A 1 99 ? 10.291 1.667 -12.628 1.00 92.50 99 MET A N 1
ATOM 762 C CA . MET A 1 99 ? 8.848 1.815 -12.411 1.00 92.50 99 MET A CA 1
ATOM 763 C C . MET A 1 99 ? 8.458 1.539 -10.959 1.00 92.50 99 MET A C 1
ATOM 765 O O . MET A 1 99 ? 7.596 2.233 -10.418 1.00 92.50 99 MET A O 1
ATOM 769 N N . TYR A 1 100 ? 9.074 0.534 -10.330 1.00 90.69 100 TYR A N 1
ATOM 770 C CA . TYR A 1 100 ? 8.837 0.218 -8.923 1.00 90.69 100 TYR A CA 1
ATOM 771 C C . TYR A 1 100 ? 9.312 1.333 -8.001 1.00 90.69 100 TYR A C 1
ATOM 773 O O . TYR A 1 100 ? 8.605 1.654 -7.047 1.00 90.69 100 TYR A O 1
ATOM 781 N N . GLU A 1 101 ? 10.457 1.940 -8.304 1.00 92.69 101 GLU A N 1
ATOM 782 C CA . GLU A 1 101 ? 10.978 3.091 -7.565 1.00 92.69 101 GLU A CA 1
ATOM 783 C C . GLU A 1 101 ? 9.993 4.261 -7.615 1.00 92.69 101 GLU A C 1
ATOM 785 O O . GLU A 1 101 ? 9.546 4.736 -6.570 1.00 92.69 101 GLU A O 1
ATOM 790 N N . VAL A 1 102 ? 9.519 4.626 -8.814 1.00 94.31 102 VAL A N 1
ATOM 791 C CA . VAL A 1 102 ? 8.486 5.661 -8.974 1.00 94.31 102 VAL A CA 1
ATOM 792 C C . VAL A 1 102 ? 7.232 5.310 -8.168 1.00 94.31 102 VAL A C 1
ATOM 794 O O . VAL A 1 102 ? 6.701 6.142 -7.431 1.00 94.31 102 VAL A O 1
ATOM 797 N N . TRP A 1 103 ? 6.736 4.073 -8.261 1.00 94.06 103 TRP A N 1
ATOM 798 C CA . TRP A 1 103 ? 5.537 3.655 -7.527 1.00 94.06 103 TRP A CA 1
ATOM 799 C C . TRP A 1 103 ? 5.711 3.653 -6.010 1.00 94.06 103 TRP A C 1
ATOM 801 O O . TRP A 1 103 ? 4.728 3.882 -5.305 1.00 94.06 103 TRP A O 1
ATOM 811 N N . ALA A 1 104 ? 6.913 3.394 -5.501 1.00 93.12 104 ALA A N 1
ATOM 812 C CA . ALA A 1 104 ? 7.204 3.440 -4.074 1.00 93.12 104 ALA A CA 1
ATOM 813 C C . ALA A 1 104 ? 7.181 4.880 -3.535 1.00 93.12 104 ALA A C 1
ATOM 815 O O . ALA A 1 104 ? 6.724 5.110 -2.413 1.00 93.12 104 ALA A O 1
ATOM 816 N N . GLU A 1 105 ? 7.598 5.853 -4.345 1.00 94.50 105 GLU A N 1
ATOM 817 C CA . GLU A 1 105 ? 7.599 7.271 -3.976 1.00 94.50 105 GLU A CA 1
ATOM 818 C C . GLU A 1 105 ? 6.220 7.932 -4.092 1.00 94.50 105 GLU A C 1
ATOM 820 O O . GLU A 1 105 ? 5.862 8.785 -3.269 1.00 94.50 105 GLU A O 1
ATOM 825 N N . LEU A 1 106 ? 5.406 7.518 -5.073 1.00 94.38 106 LEU A N 1
ATOM 826 C CA . LEU A 1 106 ? 4.093 8.111 -5.349 1.00 94.38 106 LEU A CA 1
ATOM 827 C C . LEU A 1 106 ? 3.199 8.243 -4.098 1.00 94.38 106 LEU A C 1
ATOM 829 O O . LEU A 1 106 ? 2.688 9.343 -3.869 1.00 94.38 106 LEU A O 1
ATOM 833 N N . PRO A 1 107 ? 2.993 7.209 -3.252 1.00 93.88 107 PRO A N 1
ATOM 834 C CA . PRO A 1 107 ? 2.192 7.337 -2.038 1.00 93.88 107 PRO A CA 1
ATOM 835 C C . PRO A 1 107 ? 2.688 8.432 -1.092 1.00 93.88 107 PRO A C 1
ATOM 837 O O . PRO A 1 107 ? 1.862 9.135 -0.516 1.00 93.88 107 PRO A O 1
ATOM 840 N N . GLY A 1 108 ? 4.008 8.597 -0.952 1.00 94.25 108 GLY A N 1
ATOM 841 C CA . GLY A 1 108 ? 4.629 9.594 -0.076 1.00 94.25 108 GLY A CA 1
ATOM 842 C C . GLY A 1 108 ? 4.417 11.032 -0.554 1.00 94.25 108 GLY A C 1
ATOM 843 O O . GLY A 1 108 ? 4.200 11.936 0.251 1.00 94.25 108 GLY A O 1
ATOM 844 N N . ILE A 1 109 ? 4.398 11.252 -1.867 1.00 95.62 109 ILE A N 1
ATOM 845 C CA . ILE A 1 109 ? 4.099 12.570 -2.443 1.00 95.62 109 ILE A CA 1
ATOM 846 C C . ILE A 1 109 ? 2.590 12.842 -2.381 1.00 95.62 109 ILE A C 1
ATOM 848 O O . ILE A 1 109 ? 2.153 13.902 -1.926 1.00 95.62 109 ILE A O 1
ATOM 852 N N . LEU A 1 110 ? 1.777 11.865 -2.792 1.00 95.31 110 LEU A N 1
ATOM 853 C CA . LEU A 1 110 ? 0.322 11.996 -2.849 1.00 95.31 110 LEU A CA 1
ATOM 854 C C . LEU A 1 110 ? -0.304 12.177 -1.463 1.00 95.31 110 LEU A C 1
ATOM 856 O O . LEU A 1 110 ? -1.271 12.927 -1.340 1.00 95.31 110 LEU A O 1
ATOM 860 N N . ILE A 1 111 ? 0.237 11.551 -0.412 1.00 94.88 111 ILE A N 1
ATOM 861 C CA . ILE A 1 111 ? -0.294 11.708 0.949 1.00 94.88 111 ILE A CA 1
ATOM 862 C C . ILE A 1 111 ? -0.156 13.147 1.455 1.00 94.88 111 ILE A C 1
ATOM 864 O O . ILE A 1 111 ? -1.089 13.668 2.066 1.00 94.88 111 ILE A O 1
ATOM 868 N N . ASN A 1 112 ? 0.949 13.825 1.135 1.00 95.56 112 ASN A N 1
ATOM 869 C CA . ASN A 1 112 ? 1.152 15.227 1.500 1.00 95.56 112 ASN A CA 1
ATOM 870 C C . ASN A 1 112 ? 0.124 16.130 0.809 1.00 95.56 112 ASN A C 1
ATOM 872 O O . ASN A 1 112 ? -0.477 16.991 1.453 1.00 95.56 112 ASN A O 1
ATOM 876 N N . VAL A 1 113 ? -0.130 15.894 -0.482 1.00 94.12 113 VAL A N 1
ATOM 877 C CA . VAL A 1 113 ? -1.137 16.634 -1.257 1.00 94.12 113 VAL A CA 1
ATOM 878 C C . VAL A 1 113 ? -2.543 16.379 -0.710 1.00 94.12 113 VAL A C 1
ATOM 880 O O . VAL A 1 113 ? -3.287 17.327 -0.472 1.00 94.12 113 VAL A O 1
ATOM 883 N N . VAL A 1 114 ? -2.907 15.120 -0.448 1.00 93.75 114 VAL A N 1
ATOM 884 C CA . VAL A 1 114 ? -4.225 14.759 0.098 1.00 93.75 114 VAL A CA 1
ATOM 885 C C . VAL A 1 114 ? -4.444 15.385 1.475 1.00 93.75 114 VAL A C 1
ATOM 887 O O . VAL A 1 114 ? -5.519 15.935 1.715 1.00 93.75 114 VAL A O 1
ATOM 890 N N . PHE A 1 115 ? -3.446 15.368 2.365 1.00 92.00 115 PHE A N 1
ATOM 891 C CA . PHE A 1 115 ? -3.564 16.020 3.672 1.00 92.00 115 PHE A CA 1
ATOM 892 C C . PHE A 1 115 ? -3.669 17.539 3.563 1.00 92.00 115 PHE A C 1
ATOM 894 O O . PHE A 1 115 ? -4.515 18.133 4.232 1.00 92.00 115 PHE A O 1
ATOM 901 N N . ALA A 1 116 ? -2.876 18.171 2.696 1.00 92.12 116 ALA A N 1
ATOM 902 C CA . ALA A 1 116 ? -2.985 19.604 2.448 1.00 92.12 116 ALA A CA 1
ATOM 903 C C . ALA A 1 116 ? -4.390 19.974 1.941 1.00 92.12 116 ALA A C 1
ATOM 905 O O . ALA A 1 116 ? -5.035 20.867 2.489 1.00 92.12 116 ALA A O 1
ATOM 906 N N . CYS A 1 117 ? -4.916 19.242 0.955 1.00 91.44 117 CYS A N 1
ATOM 907 C CA . CYS A 1 117 ? -6.259 19.463 0.421 1.00 91.44 117 CYS A CA 1
ATOM 908 C C . CYS A 1 117 ? -7.368 19.194 1.451 1.00 91.44 117 CYS A C 1
ATOM 910 O O . CYS A 1 117 ? -8.354 19.931 1.474 1.00 91.44 117 CYS A O 1
ATOM 912 N N . LEU A 1 118 ? -7.214 18.188 2.321 1.00 89.06 118 LEU A N 1
ATOM 913 C CA . LEU A 1 118 ? -8.176 17.896 3.390 1.00 89.06 118 LEU A CA 1
ATOM 914 C C . LEU A 1 118 ? -8.302 19.068 4.376 1.00 89.06 118 LEU A C 1
ATOM 916 O O . LEU A 1 118 ? -9.409 19.371 4.816 1.00 89.06 118 LEU A O 1
ATOM 920 N N . PHE A 1 119 ? -7.193 19.750 4.682 1.00 83.50 119 PHE A N 1
ATOM 921 C CA . PHE A 1 119 ? -7.191 20.930 5.552 1.00 83.50 119 PHE A CA 1
ATOM 922 C C . PHE A 1 119 ? -7.664 22.214 4.860 1.00 83.50 119 PHE A C 1
ATOM 924 O O . PHE A 1 119 ? -8.174 23.105 5.533 1.00 83.50 119 PHE A O 1
ATOM 931 N N . ILE A 1 120 ? -7.539 22.314 3.535 1.00 88.19 120 ILE A N 1
ATOM 932 C CA . ILE A 1 120 ? -8.035 23.459 2.752 1.00 88.19 120 ILE A CA 1
ATOM 933 C C . ILE A 1 120 ? -9.550 23.357 2.500 1.00 88.19 120 ILE A C 1
ATOM 935 O O . ILE A 1 120 ? -10.237 24.374 2.433 1.00 88.19 120 ILE A O 1
ATOM 939 N N . GLY A 1 121 ? -10.082 22.139 2.352 1.00 79.31 121 GLY A N 1
ATOM 940 C CA . GLY A 1 121 ? -11.457 21.892 1.902 1.00 79.31 121 GLY A CA 1
ATOM 941 C C . GLY A 1 121 ? -12.566 22.207 2.911 1.00 79.31 121 GLY A C 1
ATOM 942 O O . GLY A 1 121 ? -13.724 22.311 2.510 1.00 79.31 121 GLY A O 1
ATOM 943 N N . PHE A 1 122 ? -12.251 22.376 4.198 1.00 76.06 122 PHE A N 1
ATOM 944 C CA . PHE A 1 122 ? -13.239 22.654 5.245 1.00 76.06 122 PHE A CA 1
ATOM 945 C C . PHE A 1 122 ? -12.691 23.631 6.288 1.00 76.06 122 PHE A C 1
ATOM 947 O O . PHE A 1 122 ? -11.514 23.589 6.637 1.00 76.06 122 PHE A O 1
ATOM 954 N N . ALA A 1 123 ? -13.560 24.488 6.838 1.00 79.75 123 ALA A N 1
ATOM 955 C CA . ALA A 1 123 ? -13.208 25.293 8.003 1.00 79.75 123 ALA A CA 1
ATOM 956 C C . ALA A 1 123 ? -12.914 24.358 9.186 1.00 79.75 123 ALA A C 1
ATOM 958 O O . ALA A 1 123 ? -13.786 23.589 9.593 1.00 79.75 123 ALA A O 1
ATOM 959 N N . LEU A 1 124 ? -11.691 24.418 9.721 1.00 79.81 124 LEU A N 1
ATOM 960 C CA . LEU A 1 124 ? -11.281 23.578 10.843 1.00 79.81 124 LEU A CA 1
ATOM 961 C C . LEU A 1 124 ? -12.193 23.845 12.056 1.00 79.81 124 LEU A C 1
ATOM 963 O O . LEU A 1 124 ? -12.215 24.973 12.562 1.00 79.81 124 LEU A O 1
ATOM 967 N N . PRO A 1 125 ? -12.955 22.839 12.533 1.00 81.06 125 PRO A N 1
ATOM 968 C CA . PRO A 1 125 ? -13.732 22.984 13.755 1.00 81.06 125 PRO A CA 1
ATOM 969 C C . PRO A 1 125 ? -12.789 23.187 14.944 1.00 81.06 125 PRO A C 1
ATOM 971 O O . PRO A 1 125 ? -11.599 22.864 14.892 1.00 81.06 125 PRO A O 1
ATOM 974 N N . ARG A 1 126 ? -13.309 23.732 16.047 1.00 85.94 126 ARG A N 1
ATOM 975 C CA . ARG A 1 126 ? -12.489 23.953 17.243 1.00 85.94 126 ARG A CA 1
ATOM 976 C C . ARG A 1 126 ? -11.980 22.608 17.759 1.00 85.94 126 ARG A C 1
ATOM 978 O O . ARG A 1 126 ? -12.708 21.618 17.728 1.00 85.94 126 ARG A O 1
ATOM 985 N N . LEU A 1 127 ? -10.762 22.581 18.301 1.00 85.44 127 LEU A N 1
ATOM 986 C CA . LEU A 1 127 ? -10.119 21.348 18.781 1.00 85.44 127 LEU A CA 1
ATOM 987 C C . LEU A 1 127 ? -10.996 20.561 19.776 1.00 85.44 127 LEU A C 1
ATOM 989 O O . LEU A 1 127 ? -11.044 19.336 19.742 1.00 85.44 127 LEU A O 1
ATOM 993 N N . GLN A 1 128 ? -11.762 21.274 20.603 1.00 86.81 128 GLN A N 1
ATOM 994 C CA . GLN A 1 128 ? -12.751 20.700 21.518 1.00 86.81 128 GLN A CA 1
ATOM 995 C C . GLN A 1 128 ? -13.870 19.910 20.814 1.00 86.81 128 GLN A C 1
ATOM 997 O O . GLN A 1 128 ? -14.318 18.888 21.327 1.00 86.81 128 GLN A O 1
ATOM 1002 N N . ASP A 1 129 ? -14.326 20.361 19.646 1.00 87.00 129 ASP A N 1
ATOM 1003 C CA . ASP A 1 129 ? -15.420 19.735 18.903 1.00 87.00 129 ASP A CA 1
ATOM 1004 C C . ASP A 1 129 ? -14.893 18.495 18.170 1.00 87.00 129 ASP A C 1
ATOM 1006 O O . ASP A 1 129 ? -15.550 17.453 18.157 1.00 87.00 129 ASP A O 1
ATOM 1010 N N . ILE A 1 130 ? -13.646 18.565 17.685 1.00 88.19 130 ILE A N 1
ATOM 1011 C CA . ILE A 1 130 ? -12.895 17.405 17.184 1.00 88.19 130 ILE A CA 1
ATOM 1012 C C . ILE A 1 130 ? -12.760 16.352 18.285 1.00 88.19 130 ILE A C 1
ATOM 1014 O O . ILE A 1 130 ? -13.028 15.180 18.040 1.00 88.19 130 ILE A O 1
ATOM 1018 N N . TRP A 1 131 ? -12.390 16.747 19.506 1.00 88.50 131 TRP A N 1
ATOM 1019 C CA . TRP A 1 131 ? -12.195 15.805 20.610 1.00 88.50 131 TRP A CA 1
ATOM 1020 C C . TRP A 1 131 ? -13.502 15.172 21.094 1.00 88.50 131 TRP A C 1
ATOM 1022 O O . TRP A 1 131 ? -13.542 13.976 21.369 1.00 88.50 131 TRP A O 1
ATOM 1032 N N . LYS A 1 132 ? -14.601 15.932 21.142 1.00 91.00 132 LYS A N 1
ATOM 1033 C CA . LYS A 1 132 ? -15.920 15.398 21.519 1.00 91.00 132 LYS A CA 1
ATOM 1034 C C . LYS A 1 132 ? -16.426 14.329 20.547 1.00 91.00 132 LYS A C 1
ATOM 1036 O O . LYS A 1 132 ? -17.069 13.381 20.985 1.00 91.00 132 LYS A O 1
ATOM 1041 N N . VAL A 1 133 ? -16.141 14.473 19.251 1.00 87.81 133 VAL A N 1
ATOM 1042 C CA . VAL A 1 133 ? -16.613 13.542 18.210 1.00 87.81 133 VAL A CA 1
ATOM 1043 C C . VAL A 1 133 ? -15.602 12.423 17.942 1.00 87.81 133 VAL A C 1
ATOM 1045 O O . VAL A 1 133 ? -15.965 11.250 17.889 1.00 87.81 133 VAL A O 1
ATOM 1048 N N . GLY A 1 134 ? -14.326 12.770 17.781 1.00 87.06 134 GLY A N 1
ATOM 1049 C CA . GLY A 1 134 ? -13.246 11.845 17.444 1.00 87.06 134 GLY A CA 1
ATOM 1050 C C . GLY A 1 134 ? -12.635 11.134 18.650 1.00 87.06 134 GLY A C 1
ATOM 1051 O O . GLY A 1 134 ? -12.206 9.993 18.519 1.00 87.06 134 GLY A O 1
ATOM 1052 N N . GLY A 1 135 ? -12.636 11.752 19.835 1.00 89.75 135 GLY A N 1
ATOM 1053 C CA . GLY A 1 135 ? -12.058 11.181 21.057 1.00 89.75 135 GLY A CA 1
ATOM 1054 C C . GLY A 1 135 ? -12.640 9.811 21.424 1.00 89.75 135 GLY A C 1
ATOM 1055 O O . GLY A 1 135 ? -11.865 8.867 21.585 1.00 89.75 135 GLY A O 1
ATOM 1056 N N . PRO A 1 136 ? -13.979 9.639 21.472 1.00 91.19 136 PRO A N 1
ATOM 1057 C CA . PRO A 1 136 ? -14.590 8.331 21.715 1.00 91.19 136 PRO A CA 1
ATOM 1058 C C . PRO A 1 136 ? -14.202 7.272 20.672 1.00 91.19 136 PRO A C 1
ATOM 1060 O O . PRO A 1 136 ? -13.983 6.117 21.029 1.00 91.19 136 PRO A O 1
ATOM 1063 N N . GLN A 1 137 ? -14.064 7.659 19.397 1.00 91.62 137 GLN A N 1
ATOM 1064 C CA . GLN A 1 137 ? -13.654 6.751 18.317 1.00 91.62 137 GLN A CA 1
ATOM 1065 C C . GLN A 1 137 ? -12.184 6.335 18.445 1.00 91.62 137 GLN A C 1
ATOM 1067 O O . GLN A 1 137 ? -11.856 5.164 18.265 1.00 91.62 137 GLN A O 1
ATOM 1072 N N . VAL A 1 138 ? -11.301 7.268 18.813 1.00 90.38 138 VAL A N 1
ATOM 1073 C CA . VAL A 1 138 ? -9.882 6.984 19.075 1.00 90.38 138 VAL A CA 1
ATOM 1074 C C . VAL A 1 138 ? -9.738 6.062 20.283 1.00 90.38 138 VAL A C 1
ATOM 1076 O O . VAL A 1 138 ? -9.039 5.056 20.198 1.00 90.38 138 VAL A O 1
ATOM 1079 N N . ALA A 1 139 ? -10.438 6.347 21.383 1.00 90.44 139 ALA A N 1
ATOM 1080 C CA . ALA A 1 139 ? -10.420 5.507 22.579 1.00 90.44 139 ALA A CA 1
ATOM 1081 C C . ALA A 1 139 ? -10.952 4.091 22.295 1.00 90.44 139 ALA A C 1
ATOM 1083 O O . ALA A 1 139 ? -10.372 3.104 22.757 1.00 90.44 139 ALA A O 1
ATOM 1084 N N . LEU A 1 140 ? -12.015 3.973 21.493 1.00 90.50 140 LEU A N 1
ATOM 1085 C CA . LEU A 1 140 ? -12.551 2.686 21.058 1.00 90.50 140 LEU A CA 1
ATOM 1086 C C . LEU A 1 140 ? -11.553 1.928 20.175 1.00 90.50 140 LEU A C 1
ATOM 1088 O O . LEU A 1 140 ? -11.269 0.765 20.450 1.00 90.50 140 LEU A O 1
ATOM 1092 N N . GLY A 1 141 ? -10.986 2.575 19.153 1.00 90.50 141 GLY A N 1
ATOM 1093 C CA . GLY A 1 141 ? -9.979 1.964 18.280 1.00 90.50 141 GLY A CA 1
ATOM 1094 C C . GLY A 1 141 ? -8.748 1.498 19.059 1.00 90.50 141 GLY A C 1
ATOM 1095 O O . GLY A 1 141 ? -8.235 0.400 18.834 1.00 90.50 141 GLY A O 1
ATOM 1096 N N . TYR A 1 142 ? -8.329 2.286 20.046 1.00 88.75 142 TYR A N 1
ATOM 1097 C CA . TYR A 1 142 ? -7.245 1.940 20.955 1.00 88.75 142 TYR A CA 1
ATOM 1098 C C . TYR A 1 142 ? -7.600 0.726 21.830 1.00 88.75 142 TYR A C 1
ATOM 1100 O O . TYR A 1 142 ? -6.820 -0.219 21.931 1.00 88.75 142 TYR A O 1
ATOM 1108 N N . THR A 1 143 ? -8.815 0.683 22.382 1.00 89.88 143 THR A N 1
ATOM 1109 C CA . THR A 1 143 ? -9.314 -0.457 23.171 1.00 89.88 143 THR A CA 1
ATOM 1110 C C . THR A 1 143 ? -9.409 -1.737 22.335 1.00 89.88 143 THR A C 1
ATOM 1112 O O . THR A 1 143 ? -8.991 -2.804 22.784 1.00 89.88 143 THR A O 1
ATOM 1115 N N . ILE A 1 144 ? -9.908 -1.647 21.098 1.00 91.56 144 ILE A N 1
ATOM 1116 C CA . ILE A 1 144 ? -9.988 -2.781 20.165 1.00 91.56 144 ILE A CA 1
ATOM 1117 C C . ILE A 1 144 ? -8.588 -3.287 19.818 1.00 91.56 144 ILE A C 1
ATOM 1119 O O . ILE A 1 144 ? -8.361 -4.494 19.820 1.00 91.56 144 ILE A O 1
ATOM 1123 N N . SER A 1 145 ? -7.640 -2.379 19.577 1.00 88.25 145 SER A N 1
ATOM 1124 C CA . SER A 1 145 ? -6.246 -2.744 19.310 1.00 88.25 145 SER A CA 1
ATOM 1125 C C . SER A 1 145 ? -5.655 -3.538 20.479 1.00 88.25 145 SER A C 1
ATOM 1127 O O . SER A 1 145 ? -5.050 -4.587 20.269 1.00 88.25 145 SER A O 1
ATOM 1129 N N . TRP A 1 146 ? -5.902 -3.106 21.720 1.00 84.50 146 TRP A N 1
ATOM 1130 C CA . TRP A 1 146 ? -5.506 -3.840 22.927 1.00 84.50 146 TRP A CA 1
ATOM 1131 C C . TRP A 1 146 ? -6.143 -5.222 23.027 1.00 84.50 146 TRP A C 1
ATOM 1133 O O . TRP A 1 146 ? -5.449 -6.200 23.309 1.00 84.50 146 TRP A O 1
ATOM 1143 N N . ALA A 1 147 ? -7.446 -5.321 22.770 1.00 90.50 147 ALA A N 1
ATOM 1144 C CA . ALA A 1 147 ? -8.144 -6.599 22.765 1.00 90.50 147 ALA A CA 1
ATOM 1145 C C . ALA A 1 147 ? -7.557 -7.545 21.706 1.00 90.50 147 ALA A C 1
ATOM 1147 O O . ALA A 1 147 ? -7.303 -8.713 21.995 1.00 90.50 147 ALA A O 1
ATOM 1148 N N . GLN A 1 148 ? -7.263 -7.037 20.508 1.00 89.50 148 GLN A N 1
ATOM 1149 C CA . GLN A 1 148 ? -6.654 -7.814 19.434 1.00 89.50 148 GLN A CA 1
ATOM 1150 C C . GLN A 1 148 ? -5.240 -8.290 19.796 1.00 89.50 148 GLN A C 1
ATOM 1152 O O . GLN A 1 148 ? -4.919 -9.450 19.540 1.00 89.50 148 GLN A O 1
ATOM 1157 N N . TYR A 1 149 ? -4.414 -7.454 20.436 1.00 84.56 149 TYR A N 1
ATOM 1158 C CA . TYR A 1 149 ? -3.100 -7.874 20.935 1.00 84.56 149 TYR A CA 1
ATOM 1159 C C . TYR A 1 149 ? -3.212 -8.953 22.013 1.00 84.56 149 TYR A C 1
ATOM 1161 O O . TYR A 1 149 ? -2.534 -9.976 21.924 1.00 84.56 149 TYR A O 1
ATOM 1169 N N . ALA A 1 150 ? -4.085 -8.761 23.004 1.00 87.19 150 ALA A N 1
ATOM 1170 C CA . ALA A 1 150 ? -4.283 -9.725 24.082 1.00 87.19 150 ALA A CA 1
ATOM 1171 C C . ALA A 1 150 ? -4.743 -11.089 23.544 1.00 87.19 150 ALA A C 1
ATOM 1173 O O . ALA A 1 150 ? -4.175 -12.123 23.898 1.00 87.19 150 ALA A O 1
ATOM 1174 N N . VAL A 1 151 ? -5.724 -11.091 22.636 1.00 89.25 151 VAL A N 1
ATOM 1175 C CA . VAL A 1 151 ? -6.229 -12.311 21.991 1.00 89.25 151 VAL A CA 1
ATOM 1176 C C . VAL A 1 151 ? -5.161 -12.945 21.099 1.00 89.25 151 VAL A C 1
ATOM 1178 O O . VAL A 1 151 ? -4.952 -14.153 21.176 1.00 89.25 151 VAL A O 1
ATOM 1181 N N . GLY A 1 152 ? -4.442 -12.157 20.294 1.00 86.38 152 GLY A N 1
ATOM 1182 C CA . GLY A 1 152 ? -3.380 -12.658 19.419 1.00 86.38 152 GLY A CA 1
ATOM 1183 C C . GLY A 1 152 ? -2.253 -13.344 20.193 1.00 86.38 152 GLY A C 1
ATOM 1184 O O . GLY A 1 152 ? -1.827 -14.438 19.827 1.00 86.38 152 GLY A O 1
ATOM 1185 N N . ILE A 1 153 ? -1.827 -12.754 21.312 1.00 82.38 153 ILE A N 1
ATOM 1186 C CA . ILE A 1 153 ? -0.818 -13.333 22.210 1.00 82.38 153 ILE A CA 1
ATOM 1187 C C . ILE A 1 153 ? -1.347 -14.608 22.874 1.00 82.38 153 ILE A C 1
ATOM 1189 O O . ILE A 1 153 ? -0.636 -15.612 22.923 1.00 82.38 153 ILE A O 1
ATOM 1193 N N . LEU A 1 154 ? -2.596 -14.606 23.350 1.00 85.19 154 LEU A N 1
ATOM 1194 C CA . LEU A 1 154 ? -3.209 -15.786 23.958 1.00 85.19 154 LEU A CA 1
ATOM 1195 C C . LEU A 1 154 ? -3.261 -16.956 22.968 1.00 85.19 154 LEU A C 1
ATOM 1197 O O . LEU A 1 154 ? -2.869 -18.071 23.311 1.00 85.19 154 LEU A O 1
ATOM 1201 N N . VAL A 1 155 ? -3.693 -16.702 21.732 1.00 86.06 155 VAL A N 1
ATOM 1202 C CA . VAL A 1 155 ? -3.733 -17.699 20.653 1.00 86.06 155 VAL A CA 1
ATOM 1203 C C . VAL A 1 155 ? -2.325 -18.179 20.294 1.00 86.06 155 VAL A C 1
ATOM 1205 O O . VAL A 1 155 ? -2.110 -19.383 20.144 1.00 86.06 155 VAL A O 1
ATOM 1208 N N . ALA A 1 156 ? -1.346 -17.275 20.215 1.00 83.69 156 ALA A N 1
ATOM 1209 C CA . ALA A 1 156 ? 0.042 -17.639 19.945 1.00 83.69 156 ALA A CA 1
ATOM 1210 C C . ALA A 1 156 ? 0.595 -18.600 21.012 1.00 83.69 156 ALA A C 1
ATOM 1212 O O . ALA A 1 156 ? 1.184 -19.626 20.678 1.00 83.69 156 ALA A O 1
ATOM 1213 N N . ILE A 1 157 ? 0.348 -18.327 22.297 1.00 80.38 157 ILE A N 1
ATOM 1214 C CA . ILE A 1 157 ? 0.809 -19.185 23.398 1.00 80.38 157 ILE A CA 1
ATOM 1215 C C . ILE A 1 157 ? 0.058 -20.522 23.424 1.00 80.38 157 ILE A C 1
ATOM 1217 O O . ILE A 1 157 ? 0.684 -21.560 23.621 1.00 80.38 157 ILE A O 1
ATOM 1221 N N . THR A 1 158 ? -1.266 -20.511 23.257 1.00 81.69 158 THR A N 1
ATOM 1222 C CA . THR A 1 158 ? -2.121 -21.689 23.506 1.00 81.69 158 THR A CA 1
ATOM 1223 C C . THR A 1 158 ? -2.276 -22.619 22.310 1.00 81.69 158 THR A C 1
ATOM 1225 O O . THR A 1 158 ? -2.452 -23.816 22.510 1.00 81.69 158 THR A O 1
ATOM 1228 N N . ILE A 1 159 ? -2.209 -22.101 21.081 1.00 85.19 159 ILE A N 1
ATOM 1229 C CA . ILE A 1 159 ? -2.382 -22.885 19.851 1.00 85.19 159 ILE A CA 1
ATOM 1230 C C . ILE A 1 159 ? -1.055 -22.993 19.107 1.00 85.19 159 ILE A C 1
ATOM 1232 O O . ILE A 1 159 ? -0.630 -24.094 18.769 1.00 85.19 159 ILE A O 1
ATOM 1236 N N . LEU A 1 160 ? -0.366 -21.872 18.877 1.00 77.62 160 LEU A N 1
ATOM 1237 C CA . LEU A 1 160 ? 0.811 -21.853 18.005 1.00 77.62 160 LEU A CA 1
ATOM 1238 C C . LEU A 1 160 ? 2.034 -22.523 18.660 1.00 77.62 160 LEU A C 1
ATOM 1240 O O . LEU A 1 160 ? 2.721 -23.305 18.009 1.00 77.62 160 LEU A O 1
ATOM 1244 N N . THR A 1 161 ? 2.281 -22.292 19.953 1.00 76.88 161 THR A N 1
ATOM 1245 C CA . THR A 1 161 ? 3.390 -22.928 20.696 1.00 76.88 161 THR A CA 1
ATOM 1246 C C . THR A 1 161 ? 3.306 -24.457 20.748 1.00 76.88 161 THR A C 1
ATOM 1248 O O . THR A 1 161 ? 4.300 -25.091 20.389 1.00 76.88 161 THR A O 1
ATOM 1251 N N . PRO A 1 162 ? 2.182 -25.091 21.147 1.00 76.50 162 PRO A N 1
ATOM 1252 C CA . PRO A 1 162 ? 2.117 -26.553 21.190 1.00 76.50 162 PRO A CA 1
ATOM 1253 C C . PRO A 1 162 ? 2.077 -27.197 19.800 1.00 76.50 162 PRO A C 1
ATOM 1255 O O . PRO A 1 162 ? 2.549 -28.319 19.648 1.00 76.50 162 PRO A O 1
ATOM 1258 N N . LEU A 1 163 ? 1.542 -26.506 18.788 1.00 78.62 163 LEU A N 1
ATOM 1259 C CA . LEU A 1 163 ? 1.381 -27.059 17.441 1.00 78.62 163 LEU A CA 1
ATOM 1260 C C . LEU A 1 163 ? 2.679 -26.997 16.616 1.00 78.62 163 LEU A C 1
ATOM 1262 O O . LEU A 1 163 ? 2.918 -27.886 15.804 1.00 78.62 163 LEU A O 1
ATOM 1266 N N . PHE A 1 164 ? 3.539 -25.999 16.858 1.00 77.75 164 PHE A N 1
ATOM 1267 C CA . PHE A 1 164 ? 4.816 -25.814 16.147 1.00 77.75 164 PHE A CA 1
ATOM 1268 C C . PHE A 1 164 ? 6.068 -26.093 16.995 1.00 77.75 164 PHE A C 1
ATOM 1270 O O . PHE A 1 164 ? 7.182 -25.940 16.499 1.00 77.75 164 PHE A O 1
ATOM 1277 N N . GLY A 1 165 ? 5.918 -26.500 18.261 1.00 66.75 165 GLY A N 1
ATOM 1278 C CA . GLY A 1 165 ? 7.049 -26.864 19.125 1.00 66.75 165 GLY A CA 1
ATOM 1279 C C . GLY A 1 165 ? 8.022 -25.709 19.391 1.00 66.75 165 GLY A C 1
ATOM 1280 O O . GLY A 1 165 ? 9.230 -25.926 19.470 1.00 66.75 165 GLY A O 1
ATOM 1281 N N . MET A 1 166 ? 7.511 -24.477 19.487 1.00 60.88 166 MET A N 1
ATOM 1282 C CA . MET A 1 166 ? 8.337 -23.278 19.682 1.00 60.88 166 MET A CA 1
ATOM 1283 C C . MET A 1 166 ? 9.148 -23.347 20.989 1.00 60.88 166 MET A C 1
ATOM 1285 O O . MET A 1 166 ? 8.632 -23.721 22.044 1.00 60.88 166 MET A O 1
ATOM 1289 N N . SER A 1 167 ? 10.437 -22.995 20.919 1.00 62.41 167 SER A N 1
ATOM 1290 C CA . SER A 1 167 ? 11.401 -23.157 22.015 1.00 62.41 167 SER A CA 1
ATOM 1291 C C . SER A 1 167 ? 11.220 -22.112 23.131 1.00 62.41 167 SER A C 1
ATOM 1293 O O . SER A 1 167 ? 10.699 -21.013 22.922 1.00 62.41 167 SER A O 1
ATOM 1295 N N . LEU A 1 168 ? 11.697 -22.438 24.342 1.00 57.38 168 LEU A N 1
ATOM 1296 C CA . LEU A 1 168 ? 11.567 -21.638 25.576 1.00 57.38 168 LEU A CA 1
ATOM 1297 C C . LEU A 1 168 ? 12.040 -20.166 25.439 1.00 57.38 168 LEU A C 1
ATOM 1299 O O . LEU A 1 168 ? 11.587 -19.298 26.186 1.00 57.38 168 LEU A O 1
ATOM 1303 N N . GLN A 1 169 ? 12.923 -19.871 24.475 1.00 61.03 169 GLN A N 1
ATOM 1304 C CA . GLN A 1 169 ? 13.438 -18.523 24.197 1.00 61.03 169 GLN A CA 1
ATOM 1305 C C . GLN A 1 169 ? 12.382 -17.593 23.569 1.00 61.03 169 GLN A C 1
ATOM 1307 O O . GLN A 1 169 ? 12.342 -16.408 23.899 1.00 61.03 169 GLN A O 1
ATOM 1312 N N . GLN A 1 170 ? 11.468 -18.109 22.741 1.00 61.84 170 GLN A N 1
ATOM 1313 C CA . GLN A 1 170 ? 10.407 -17.301 22.117 1.00 61.84 170 GLN A CA 1
ATOM 1314 C C . GLN A 1 170 ? 9.328 -16.895 23.130 1.00 61.84 170 GLN A C 1
ATOM 1316 O O . GLN A 1 170 ? 8.799 -15.788 23.068 1.00 61.84 170 GLN A O 1
ATOM 1321 N N . VAL A 1 171 ? 9.067 -17.743 24.131 1.00 61.78 171 VAL A N 1
ATOM 1322 C CA . VAL A 1 171 ? 8.154 -17.430 25.244 1.00 61.78 171 VAL A CA 1
ATOM 1323 C C . VAL A 1 171 ? 8.713 -16.305 26.122 1.00 61.78 171 VAL A C 1
ATOM 1325 O O . VAL A 1 171 ? 7.957 -15.466 26.611 1.00 61.78 171 VAL A O 1
ATOM 1328 N N . HIS A 1 172 ? 10.035 -16.248 26.308 1.00 65.81 172 HIS A N 1
ATOM 1329 C CA . HIS A 1 172 ? 10.683 -15.156 27.036 1.00 65.81 172 HIS A CA 1
ATOM 1330 C C . HIS A 1 172 ? 10.626 -13.833 26.256 1.00 65.81 172 HIS A C 1
ATOM 1332 O O . HIS A 1 172 ? 10.276 -12.812 26.845 1.00 65.81 172 HIS A O 1
ATOM 1338 N N . LEU A 1 173 ? 10.857 -13.859 24.936 1.00 66.25 173 LEU A N 1
ATOM 1339 C CA . LEU A 1 173 ? 10.707 -12.674 24.079 1.00 66.25 173 LEU A CA 1
ATOM 1340 C C . LEU A 1 173 ? 9.267 -12.152 24.041 1.00 66.25 173 LEU A C 1
ATOM 1342 O O . LEU A 1 173 ? 9.037 -10.946 24.056 1.00 66.25 173 LEU A O 1
ATOM 1346 N N . LEU A 1 174 ? 8.281 -13.046 24.067 1.00 64.12 174 LEU A N 1
ATOM 1347 C CA . LEU A 1 174 ? 6.875 -12.660 24.151 1.00 64.12 174 LEU A CA 1
ATOM 1348 C C . LEU A 1 174 ? 6.561 -11.960 25.484 1.00 64.12 174 LEU A C 1
ATOM 1350 O O . LEU A 1 174 ? 5.828 -10.975 25.500 1.00 64.12 174 LEU A O 1
ATOM 1354 N N . LYS A 1 175 ? 7.160 -12.414 26.596 1.00 65.19 175 LYS A N 1
ATOM 1355 C CA . LYS A 1 175 ? 7.046 -11.760 27.913 1.00 65.19 175 LYS A CA 1
ATOM 1356 C C . LYS A 1 175 ? 7.749 -10.403 27.960 1.00 65.19 175 LYS A C 1
ATOM 1358 O O . LYS A 1 175 ? 7.197 -9.477 28.545 1.00 65.19 175 LYS A O 1
ATOM 1363 N N . SER A 1 176 ? 8.927 -10.258 27.351 1.00 66.44 176 SER A N 1
ATOM 1364 C CA . SER A 1 176 ? 9.620 -8.964 27.281 1.00 66.44 176 SER A CA 1
ATOM 1365 C C . SER A 1 176 ? 8.900 -7.980 26.364 1.00 66.44 176 SER A C 1
ATOM 1367 O O . SER A 1 176 ? 8.818 -6.807 26.699 1.00 66.44 176 SER A O 1
ATOM 1369 N N . VAL A 1 177 ? 8.304 -8.442 25.260 1.00 67.25 177 VAL A N 1
ATOM 1370 C CA . VAL A 1 177 ? 7.412 -7.620 24.429 1.00 67.25 177 VAL A CA 1
ATOM 1371 C C . VAL A 1 177 ? 6.163 -7.226 25.218 1.00 67.25 177 VAL A C 1
ATOM 1373 O O . VAL A 1 177 ? 5.780 -6.065 25.185 1.00 67.25 177 VAL A O 1
ATOM 1376 N N . LEU A 1 178 ? 5.566 -8.136 25.993 1.00 65.88 178 LEU A N 1
ATOM 1377 C CA . LEU A 1 178 ? 4.418 -7.824 26.850 1.00 65.88 178 LEU A CA 1
ATOM 1378 C C . LEU A 1 178 ? 4.765 -6.765 27.908 1.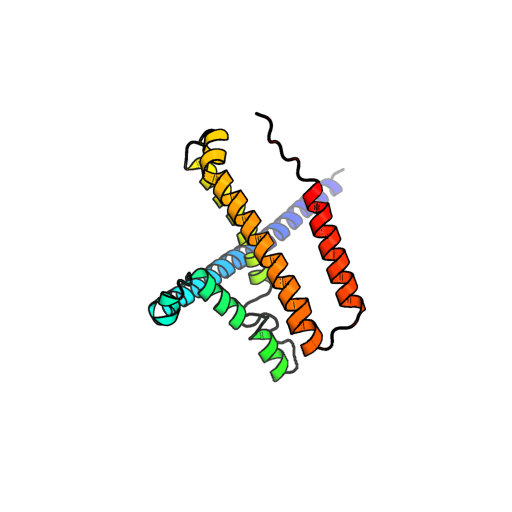00 65.88 178 LEU A C 1
ATOM 1380 O O . LEU A 1 178 ? 3.988 -5.837 28.120 1.00 65.88 178 LEU A O 1
ATOM 1384 N N . LEU A 1 179 ? 5.935 -6.877 28.543 1.00 69.00 179 LEU A N 1
ATOM 1385 C CA . LEU A 1 179 ? 6.424 -5.899 29.516 1.00 69.00 179 LEU A CA 1
ATOM 1386 C C . LEU A 1 179 ? 6.763 -4.564 28.852 1.00 69.00 179 LEU A C 1
ATOM 1388 O O . LEU A 1 179 ? 6.337 -3.536 29.358 1.00 69.00 179 LEU A O 1
ATOM 1392 N N . ALA A 1 180 ? 7.421 -4.570 27.691 1.00 68.75 180 ALA A N 1
ATOM 1393 C CA . ALA A 1 180 ? 7.748 -3.358 26.945 1.00 68.75 180 ALA A CA 1
ATOM 1394 C C . ALA A 1 180 ? 6.495 -2.640 26.419 1.00 68.75 180 ALA A C 1
ATOM 1396 O O . ALA A 1 180 ? 6.410 -1.418 26.489 1.00 68.75 180 ALA A O 1
ATOM 1397 N N . VAL A 1 181 ? 5.494 -3.381 25.934 1.00 64.75 181 VAL A N 1
ATOM 1398 C CA . VAL A 1 181 ? 4.192 -2.826 25.537 1.00 64.75 181 VAL A CA 1
ATOM 1399 C C . VAL A 1 181 ? 3.457 -2.283 26.763 1.00 64.75 181 VAL A C 1
ATOM 1401 O O . VAL A 1 181 ? 2.910 -1.190 26.702 1.00 64.75 181 VAL A O 1
ATOM 1404 N N . THR A 1 182 ? 3.489 -2.984 27.896 1.00 67.69 182 THR A N 1
ATOM 1405 C CA . THR A 1 182 ? 2.875 -2.507 29.146 1.00 67.69 182 THR A CA 1
ATOM 1406 C C . THR A 1 182 ? 3.583 -1.270 29.717 1.00 67.69 182 THR A C 1
ATOM 1408 O O . THR A 1 182 ? 2.919 -0.371 30.228 1.00 67.69 182 THR A O 1
ATOM 1411 N N . GLU A 1 183 ? 4.912 -1.183 29.626 1.00 70.00 183 GLU A N 1
ATOM 1412 C CA . GLU A 1 183 ? 5.698 -0.034 30.098 1.00 70.00 183 GLU A CA 1
ATOM 1413 C C . GLU A 1 183 ? 5.554 1.185 29.191 1.00 70.00 183 GLU A C 1
ATOM 1415 O O . GLU A 1 183 ? 5.255 2.267 29.689 1.00 70.00 183 GLU A O 1
ATOM 1420 N N . ARG A 1 184 ? 5.652 1.019 27.865 1.00 63.88 184 ARG A N 1
ATOM 1421 C CA . ARG A 1 184 ? 5.505 2.118 26.891 1.00 63.88 184 ARG A CA 1
ATOM 1422 C C . ARG A 1 184 ? 4.162 2.846 27.023 1.00 63.88 184 ARG A C 1
ATOM 1424 O O . ARG A 1 184 ? 4.058 4.017 26.682 1.00 63.88 184 ARG A O 1
ATOM 1431 N N . GLN A 1 185 ? 3.130 2.149 27.490 1.00 58.44 185 GLN A N 1
ATOM 1432 C CA . GLN A 1 185 ? 1.771 2.681 27.608 1.00 58.44 185 GLN A CA 1
ATOM 1433 C C . GLN A 1 185 ? 1.471 3.239 29.011 1.00 58.44 185 GLN A C 1
ATOM 1435 O O . GLN A 1 185 ? 0.495 3.965 29.177 1.00 58.44 185 GLN A O 1
ATOM 1440 N N . ARG A 1 186 ? 2.326 2.962 30.009 1.00 62.31 186 ARG A N 1
ATOM 1441 C CA . ARG A 1 186 ? 2.271 3.589 31.342 1.00 62.31 186 ARG A CA 1
ATOM 1442 C C . ARG A 1 186 ? 2.686 5.064 31.300 1.00 62.31 186 ARG A C 1
ATOM 1444 O O . ARG A 1 186 ? 2.212 5.845 32.116 1.00 62.31 186 ARG A O 1
ATOM 1451 N N . ASP A 1 187 ? 3.512 5.435 30.325 1.00 59.53 187 ASP A N 1
ATOM 1452 C CA . ASP A 1 187 ? 3.998 6.805 30.122 1.00 59.53 187 ASP A CA 1
ATOM 1453 C C . ASP A 1 187 ? 3.021 7.706 29.355 1.00 59.53 187 ASP A C 1
ATOM 1455 O O . ASP A 1 187 ? 3.357 8.851 29.057 1.00 59.53 187 ASP A O 1
ATOM 1459 N N . PHE A 1 188 ? 1.811 7.237 29.019 1.00 53.69 188 PHE A N 1
ATOM 1460 C CA . PHE A 1 1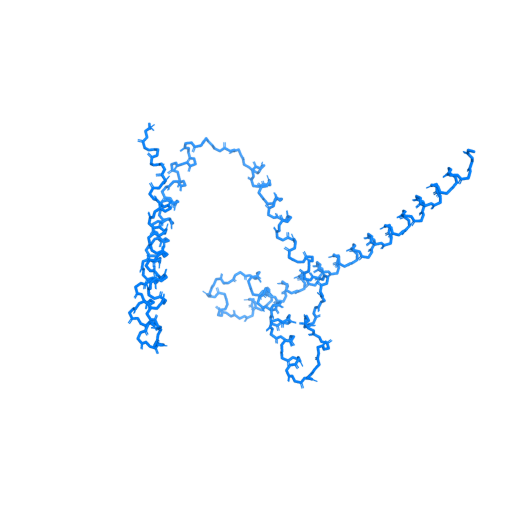88 ? 0.815 8.120 28.420 1.00 53.69 188 PHE A CA 1
ATOM 1461 C C . PHE A 1 188 ? 0.249 9.039 29.514 1.00 53.69 188 PHE A C 1
ATOM 1463 O O . PHE A 1 188 ? -0.435 8.550 30.420 1.00 53.69 188 PHE A O 1
ATOM 1470 N N . PRO A 1 189 ? 0.503 10.362 29.475 1.00 51.56 189 PRO A N 1
ATOM 1471 C CA . PRO A 1 189 ? -0.091 11.261 30.440 1.00 51.56 189 PRO A CA 1
ATOM 1472 C C . PRO A 1 189 ? -1.593 11.267 30.178 1.00 51.56 189 PRO A C 1
ATOM 1474 O O . PRO A 1 189 ? -2.074 11.770 29.162 1.00 51.56 189 PRO A O 1
ATOM 1477 N N . ILE A 1 190 ? -2.348 10.692 31.108 1.00 55.69 190 ILE A N 1
ATOM 1478 C CA . ILE A 1 190 ? -3.776 10.941 31.216 1.00 55.69 190 ILE A CA 1
ATOM 1479 C C . ILE A 1 190 ? -3.903 12.419 31.594 1.00 55.69 190 ILE A C 1
ATOM 1481 O O . ILE A 1 190 ? -3.959 12.779 32.766 1.00 55.69 190 ILE A O 1
ATOM 1485 N N . ALA A 1 191 ? -3.919 13.300 30.595 1.00 50.25 191 ALA A N 1
ATOM 1486 C CA . ALA A 1 191 ? -4.345 14.680 30.755 1.00 50.25 191 ALA A CA 1
ATOM 1487 C C . ALA A 1 191 ? -5.878 14.706 30.900 1.00 50.25 191 ALA A C 1
ATOM 1489 O O . ALA A 1 191 ? -6.596 15.242 30.064 1.00 50.25 191 ALA A O 1
ATOM 1490 N N . LEU A 1 192 ? -6.387 14.080 31.965 1.00 52.09 192 LEU A N 1
ATOM 1491 C CA . LEU A 1 192 ? -7.692 14.384 32.544 1.00 52.09 192 LEU A CA 1
ATOM 1492 C C . LEU A 1 192 ? -7.460 15.469 33.592 1.00 52.09 192 LEU A C 1
ATOM 1494 O O . LEU A 1 192 ? -7.422 15.192 34.787 1.00 52.09 192 LEU A O 1
ATOM 1498 N N . ASN A 1 193 ? -7.243 16.702 33.135 1.00 42.75 193 ASN A N 1
ATOM 1499 C CA . ASN A 1 193 ? -7.454 17.869 33.982 1.00 42.75 193 ASN A CA 1
ATOM 1500 C C . ASN A 1 193 ? -7.763 19.108 33.130 1.00 42.75 193 ASN A C 1
ATOM 1502 O O . ASN A 1 193 ? -6.875 19.913 32.853 1.00 42.75 193 ASN A O 1
ATOM 1506 N N . HIS A 1 194 ? -9.000 19.182 32.632 1.00 43.28 194 HIS A N 1
ATOM 1507 C CA . HIS A 1 194 ? -9.932 20.311 32.784 1.00 43.28 194 HIS A CA 1
ATOM 1508 C C . HIS A 1 194 ? -11.210 20.073 31.974 1.00 43.28 194 HIS A C 1
ATOM 1510 O O . HIS A 1 194 ? -11.106 19.682 30.790 1.00 43.28 194 HIS A O 1
#

Sequence (194 aa):
MGKEKVFMFVVSHECGESEEGEYMEAVEIVGFALVVISIVLIIGKWIRLKVPVLQRLFLPSSIIGGFFALLFGPEVLGRIITAVTGNEVMPYGIFTEPMYEVWAELPGILINVVFACLFIGFALPRLQDIWKVGGPQVALGYTISWAQYAVGILVAITILTPLFGMSLQQVHLLKSVLLAVTERQRDFPIALNH

Secondary structure (DSSP, 8-state):
--HHHHHHHHHHHHHHHHHHHHHHHHHHHHHHHHHHHHHHHHHHHHHHHH-HHHHHTT--HHHHHHHHHHHHSIIIIIHHHHHHHSS-S-TTTTS-HHHHHHHHHHHHHHHHHHHHHHHHSSPPPPHHHHHHHHHHHHHHHHHHHHHHHHHHHHHIIIIIHHHHT--HHHHHHHHHHHHHHHHHHHTS------

Radius of gyration: 26.58 Å; chains: 1; bounding box: 63×62×55 Å

pLDDT: mean 80.89, std 12.51, range [42.75, 95.88]